Protein AF-A0A2J7V4R0-F1 (afdb_monomer_lite)

Foldseek 3Di:
DPPDFLVNVQVQQVPDPPHDVLLNQLSVVDDRVLRVVDPDLLSSLVVSQVSSVVSPHHSLSSSVSCCVRPPDPDDDDDDDDDDDDDPDQVVLVPDFPQPPPAAAPFWFQQDEQPDPDPPPLVVLVLVVCLLPPQADDPDDDPRCVPDDDLCNCVVVQLVPAQPDDVLSVLVVLVVVLSVVLNVLSLVLQCSNPVVSRVVSRVSVVVVSVVVCVVCVDDHQLNVLLCQLQVLLLVLLVLSQQCRASYNSSNVSSVSSNVSSVSSNVSSLVSNLVVCVVVVNPCVVVSLCCCQQPRVLQSLCSLPDQPDPSQSVCCNNRRGRDTSVVSLVSSQVVVQVSQVVSVHGHPDSVSSPVNNVVVVVVVVVVVVVVVVVD

Sequence (373 aa):
MFAIDKRVAQMVWYPAPDVIPQLCYALDDVPAPLWNEQADLFELADAIEPYLTKHGARKWDFIWSMERHFSEPYGPLPKARQSFMAGIPDMFLEAHVAANDVEVKAKPYQFEPGSKLPEGYQEWLEKLFFAHGECMLPIFGRDAIGQKSQYYTIDEFKLAVAPDAESRLRVNNFTSEEYKHQYQFFRVYNEFDPQIPLRIYKREQEVFRAYQDVQPREDWVDRALFHMLADRFGVYQGFEWVQSSYGPLARVSLQVVKDERGHSNYGYLHVRDALERSKGSIRAELQQRVDDFFYPMFMASFGGSKSRNNQMWRQWGLKLHSNDTLRAAYHAEMQLVLDSLGMKAPDMNVALDRGMAQSARKSVASTAEKVSN

Secondary structure (DSSP, 8-state):
-----HHHHHHHHTT-TT--HHHHHHHHHS-HHHHHS-SSHHHHHHHHHHHHHHTT--HHHHHHHHHHHHS-TT-PPPPS-----SS--GGGTS-----TTS---S-TT-B-TT--PPTTHHHHHHHHHHHS--------GGGGTT---TTHHHHHHHHHH--SHHHHHHHHHHHHHHHHHHHHHHHHHHHH-TTHHHHHHHHHHHHHHHHHTT-TT--HHHHHHHIIIIIHHHHHHHHHHTT-SBHHHHHHHHHHHHHHHHHHHHHHHHHHHHHHHTTTTTHHHHHHHIIIIIHHHHHHHT--TT-HHHHHHHHTTS--S-HHHHHHHHHHHHHHHHHHTT--PPPHHHHHHHHHHHHHHHHHHHHHHHH--

Radius of gyration: 22.35 Å; chains: 1; bounding box: 56×52×59 Å

pLDDT: mean 78.24, std 17.02, range [24.62, 97.56]

Structure (mmCIF, N/CA/C/O backbone):
data_AF-A0A2J7V4R0-F1
#
_entry.id   AF-A0A2J7V4R0-F1
#
loop_
_atom_site.group_PDB
_atom_site.id
_atom_site.type_symbol
_atom_site.label_atom_id
_atom_site.label_alt_id
_atom_site.label_comp_id
_atom_site.label_asym_id
_atom_site.label_entity_id
_atom_site.label_seq_id
_atom_site.pdbx_PDB_ins_code
_atom_site.Cartn_x
_atom_site.Cartn_y
_atom_site.Cartn_z
_atom_site.occupancy
_atom_site.B_iso_or_equiv
_atom_site.auth_seq_id
_atom_site.auth_comp_id
_atom_site.auth_asym_id
_atom_site.auth_atom_id
_atom_site.pdbx_PDB_model_num
ATOM 1 N N . MET A 1 1 ? -30.287 -7.648 -7.234 1.00 40.62 1 MET A N 1
ATOM 2 C CA . MET A 1 1 ? -31.036 -6.928 -8.282 1.00 40.62 1 MET A CA 1
ATOM 3 C C . MET A 1 1 ? -30.081 -5.930 -8.902 1.00 40.62 1 MET A C 1
ATOM 5 O O . MET A 1 1 ? -29.923 -4.822 -8.404 1.00 40.62 1 MET A O 1
ATOM 9 N N . PHE A 1 2 ? -29.347 -6.401 -9.901 1.00 43.03 2 PHE A N 1
ATOM 10 C CA . PHE A 1 2 ? -28.392 -5.624 -10.669 1.00 43.03 2 PHE A CA 1
ATOM 11 C C . PHE A 1 2 ? -29.164 -4.811 -11.716 1.00 43.03 2 PHE A C 1
ATOM 13 O O . PHE A 1 2 ? -29.706 -5.370 -12.659 1.00 43.03 2 PHE A O 1
ATOM 20 N N . ALA A 1 3 ? -29.309 -3.503 -11.499 1.00 53.28 3 ALA A N 1
ATOM 21 C CA . ALA A 1 3 ? -30.158 -2.635 -12.320 1.00 53.28 3 ALA A CA 1
ATOM 22 C C . ALA A 1 3 ? -29.351 -1.883 -13.392 1.00 53.28 3 ALA A C 1
ATOM 24 O O . ALA A 1 3 ? -29.504 -0.673 -13.543 1.00 53.28 3 ALA A O 1
ATOM 25 N N . ILE A 1 4 ? -28.453 -2.576 -14.097 1.00 59.38 4 ILE A N 1
ATOM 26 C CA . ILE A 1 4 ? -27.657 -1.970 -15.172 1.00 59.38 4 ILE A CA 1
ATOM 27 C C . ILE A 1 4 ? -28.085 -2.584 -16.490 1.00 59.38 4 ILE A C 1
ATOM 29 O O . ILE A 1 4 ? -27.827 -3.756 -16.745 1.00 59.38 4 ILE A O 1
ATOM 33 N N . ASP A 1 5 ? -28.740 -1.786 -17.326 1.00 70.81 5 ASP A N 1
ATOM 34 C CA . ASP A 1 5 ? -29.092 -2.209 -18.673 1.00 70.81 5 ASP A CA 1
ATOM 35 C C . ASP A 1 5 ? -27.891 -2.096 -19.627 1.00 70.81 5 ASP A C 1
ATOM 37 O O . ASP A 1 5 ? -26.953 -1.317 -19.420 1.00 70.81 5 ASP A O 1
ATOM 41 N N . LYS A 1 6 ? -27.941 -2.865 -20.721 1.00 75.44 6 LYS A N 1
ATOM 42 C CA . LYS A 1 6 ? -26.882 -2.932 -21.740 1.00 75.44 6 LYS A CA 1
ATOM 43 C C . LYS A 1 6 ? -26.436 -1.554 -22.244 1.00 75.44 6 LYS A C 1
ATOM 45 O O . LYS A 1 6 ? -25.255 -1.362 -22.519 1.00 75.44 6 LYS A O 1
ATOM 50 N N . ARG A 1 7 ? -27.354 -0.594 -22.402 1.00 70.19 7 ARG A N 1
ATOM 51 C CA . ARG A 1 7 ? -27.026 0.720 -22.978 1.00 70.19 7 ARG A CA 1
ATOM 52 C C . ARG A 1 7 ? -26.203 1.545 -22.002 1.00 70.19 7 ARG A C 1
ATOM 54 O O . ARG A 1 7 ? -25.241 2.175 -22.427 1.00 70.19 7 ARG A O 1
ATOM 61 N N . VAL A 1 8 ? -26.533 1.496 -20.712 1.00 67.44 8 VAL A N 1
ATOM 62 C CA . VAL A 1 8 ? -25.718 2.116 -19.655 1.00 67.44 8 VAL A CA 1
ATOM 63 C C . VAL A 1 8 ? -24.334 1.471 -19.611 1.00 67.44 8 VAL A C 1
ATOM 65 O O . VAL A 1 8 ? -23.333 2.188 -19.557 1.00 67.44 8 VAL A O 1
ATOM 68 N N . ALA A 1 9 ? -24.270 0.140 -19.744 1.00 68.06 9 ALA A N 1
ATOM 69 C CA . ALA A 1 9 ? -23.007 -0.588 -19.808 1.00 68.06 9 ALA A CA 1
ATOM 70 C C . ALA A 1 9 ? -22.101 -0.098 -20.955 1.00 68.06 9 ALA A C 1
ATOM 72 O O . ALA A 1 9 ? -20.952 0.289 -20.748 1.00 68.06 9 ALA A O 1
ATOM 73 N N . GLN A 1 10 ? -22.656 -0.030 -22.166 1.00 70.44 10 GLN A N 1
ATOM 74 C CA . GLN A 1 10 ? -21.949 0.445 -23.358 1.00 70.44 10 GLN A CA 1
ATOM 75 C C . GLN A 1 10 ? -21.530 1.918 -23.247 1.00 70.44 10 GLN A C 1
ATOM 77 O O . GLN A 1 10 ? -20.411 2.265 -23.618 1.00 70.44 10 GLN A O 1
ATOM 82 N N . MET A 1 11 ? -22.397 2.783 -22.708 1.00 66.31 11 MET A N 1
ATOM 83 C CA . MET A 1 11 ? -22.117 4.215 -22.561 1.00 66.31 11 MET A CA 1
ATOM 84 C C . MET A 1 11 ? -20.903 4.510 -21.682 1.00 66.31 11 MET A C 1
ATOM 86 O O . MET A 1 11 ? -20.186 5.466 -21.962 1.00 66.31 11 MET A O 1
ATOM 90 N N . VAL A 1 12 ? -20.681 3.730 -20.624 1.00 62.94 12 VAL A N 1
ATOM 91 C CA . VAL A 1 12 ? -19.558 3.957 -19.702 1.00 62.94 12 VAL A CA 1
ATOM 92 C C . VAL A 1 12 ? -18.302 3.222 -20.161 1.00 62.94 12 VAL A C 1
ATOM 94 O O . VAL A 1 12 ? -17.208 3.755 -20.016 1.00 62.94 12 VAL A O 1
ATOM 97 N N . TRP A 1 13 ? -18.434 2.035 -20.757 1.00 67.50 13 TRP A N 1
ATOM 98 C CA . TRP A 1 13 ? -17.282 1.248 -21.203 1.00 67.50 13 TRP A CA 1
ATOM 99 C C . TRP A 1 13 ? -16.647 1.736 -22.497 1.00 67.50 13 TRP A C 1
ATOM 101 O O . TRP A 1 13 ? -15.428 1.779 -22.579 1.00 67.50 13 TRP A O 1
ATOM 111 N N . TYR A 1 14 ? -17.425 2.129 -23.506 1.00 69.12 14 TYR A N 1
ATOM 112 C CA . TYR A 1 14 ? -16.861 2.530 -24.803 1.00 69.12 14 TYR A CA 1
ATOM 113 C C . TYR A 1 14 ? -15.908 3.735 -24.727 1.00 69.12 14 TYR A C 1
ATOM 115 O O . TYR A 1 14 ? -14.942 3.756 -25.489 1.00 69.12 14 TYR A O 1
ATOM 123 N N . PRO A 1 15 ? -16.126 4.723 -23.837 1.00 57.94 15 PRO A N 1
ATOM 124 C CA . PRO A 1 15 ? -15.175 5.811 -23.639 1.00 57.94 15 PRO A CA 1
ATOM 125 C C . PRO A 1 15 ? -14.134 5.555 -22.535 1.00 57.94 15 PRO A C 1
ATOM 127 O O . PRO A 1 15 ? -13.284 6.422 -22.328 1.00 57.94 15 PRO A O 1
ATOM 130 N N . ALA A 1 16 ? -14.188 4.436 -21.799 1.00 55.28 16 ALA A N 1
ATOM 131 C CA . ALA A 1 16 ? -13.264 4.193 -20.693 1.00 55.28 16 ALA A CA 1
ATOM 132 C C . ALA A 1 16 ? -11.846 3.867 -21.213 1.00 55.28 16 ALA A C 1
ATOM 134 O O . ALA A 1 16 ? -11.688 2.990 -22.064 1.00 55.28 16 ALA A O 1
ATOM 135 N N . PRO A 1 17 ? -10.796 4.555 -20.724 1.00 49.34 17 PRO A N 1
ATOM 136 C CA . PRO A 1 17 ? -9.434 4.424 -21.253 1.00 49.34 17 PRO A CA 1
ATOM 137 C C . PRO A 1 17 ? -8.779 3.067 -20.949 1.00 49.34 17 PRO A C 1
ATOM 139 O O . PRO A 1 17 ? -7.781 2.711 -21.568 1.00 49.34 17 PRO A O 1
ATOM 142 N N . ASP A 1 18 ? -9.327 2.326 -19.994 1.00 53.72 18 ASP A N 1
ATOM 143 C CA . ASP A 1 18 ? -8.857 1.040 -19.484 1.00 53.72 18 ASP A CA 1
ATOM 144 C C . ASP A 1 18 ? -9.828 -0.114 -19.780 1.00 53.72 18 ASP A C 1
ATOM 146 O O . ASP A 1 18 ? -9.672 -1.216 -19.248 1.00 53.72 18 ASP A O 1
ATOM 150 N N . VAL A 1 19 ? -10.823 0.112 -20.645 1.00 61.94 19 VAL A N 1
ATOM 151 C CA . VAL A 1 19 ? -11.729 -0.948 -21.086 1.00 61.94 19 VAL A CA 1
ATOM 152 C C . VAL A 1 19 ? -10.985 -1.983 -21.928 1.00 61.94 19 VAL A C 1
ATOM 154 O O . VAL A 1 19 ? -10.181 -1.655 -22.800 1.00 61.94 19 VAL A O 1
ATOM 157 N N . ILE A 1 20 ? -11.291 -3.258 -21.703 1.00 74.81 20 ILE A N 1
ATOM 158 C CA . ILE A 1 20 ? -10.787 -4.361 -22.523 1.00 74.81 20 ILE A CA 1
ATOM 159 C C . ILE A 1 20 ? -11.589 -4.374 -23.838 1.00 74.81 20 ILE A C 1
ATOM 161 O O . ILE A 1 20 ? -12.794 -4.635 -23.790 1.00 74.81 20 ILE A O 1
ATOM 165 N N . PRO A 1 21 ? -10.980 -4.138 -25.019 1.00 77.31 21 PRO A N 1
ATOM 166 C CA . PRO A 1 21 ? -11.723 -4.026 -26.283 1.00 77.31 21 PRO A CA 1
ATOM 167 C C . PRO A 1 21 ? -12.586 -5.252 -26.612 1.00 77.31 21 PRO A C 1
ATOM 169 O O . PRO A 1 21 ? -13.684 -5.128 -27.150 1.00 77.31 21 PRO A O 1
ATOM 172 N N . GLN A 1 22 ? -12.119 -6.441 -26.227 1.00 81.56 22 GLN A N 1
ATOM 173 C CA . GLN A 1 22 ? -12.817 -7.715 -26.390 1.00 81.56 22 GLN A CA 1
ATOM 174 C C . GLN A 1 22 ? -14.151 -7.754 -25.632 1.00 81.56 22 GLN A C 1
ATOM 176 O O . GLN A 1 22 ? -15.097 -8.388 -26.098 1.00 81.56 22 GLN A O 1
ATOM 181 N N . LEU A 1 23 ? -14.257 -7.047 -24.500 1.00 80.94 23 LEU A N 1
ATOM 182 C CA . LEU A 1 23 ? -15.520 -6.903 -23.779 1.00 80.94 23 LEU A CA 1
ATOM 183 C C . LEU A 1 23 ? -16.511 -6.062 -24.579 1.00 80.94 23 LEU A C 1
ATOM 185 O O . LEU A 1 23 ? -17.671 -6.445 -24.673 1.00 80.94 23 LEU A O 1
ATOM 189 N N . CYS A 1 24 ? -16.067 -4.971 -25.208 1.00 82.06 24 CYS A N 1
ATOM 190 C CA . CYS A 1 24 ? -16.929 -4.128 -26.039 1.00 82.06 24 CYS A CA 1
ATOM 191 C C . CYS A 1 24 ? -17.486 -4.896 -27.246 1.00 82.06 24 CYS A C 1
ATOM 193 O O . CYS A 1 24 ? -18.688 -4.848 -27.498 1.00 82.06 24 CYS A O 1
ATOM 195 N N . TYR A 1 25 ? -16.645 -5.675 -27.935 1.00 88.00 25 TYR A N 1
ATOM 196 C CA . TYR A 1 25 ? -17.101 -6.515 -29.049 1.00 88.00 25 TYR A CA 1
ATOM 197 C C . TYR A 1 25 ? -18.089 -7.596 -28.601 1.00 88.00 25 TYR A C 1
ATOM 199 O O . TYR A 1 25 ? -19.085 -7.853 -29.277 1.00 88.00 25 TYR A O 1
ATOM 207 N N . ALA A 1 26 ? -17.854 -8.198 -27.433 1.00 87.56 26 ALA A N 1
ATOM 208 C CA . ALA A 1 26 ? -18.796 -9.144 -26.857 1.00 87.56 26 ALA A CA 1
ATOM 209 C C . ALA A 1 26 ? -20.124 -8.478 -26.486 1.00 87.56 26 ALA A C 1
ATOM 211 O O . ALA A 1 26 ? -21.178 -9.038 -26.783 1.00 87.56 26 ALA A O 1
ATOM 212 N N . LEU A 1 27 ? -20.094 -7.274 -25.905 1.00 82.94 27 LEU A N 1
ATOM 213 C CA . LEU A 1 27 ? -21.301 -6.520 -25.575 1.00 82.94 27 LEU A CA 1
ATOM 214 C C . LEU A 1 27 ? -22.175 -6.274 -26.798 1.00 82.94 27 LEU A C 1
ATOM 216 O O . LEU A 1 27 ? -23.389 -6.439 -26.694 1.00 82.94 27 LEU A O 1
ATOM 220 N N . ASP A 1 28 ? -21.598 -5.899 -27.940 1.00 87.75 28 ASP A N 1
ATOM 221 C CA . ASP A 1 28 ? -22.364 -5.663 -29.167 1.00 87.75 28 ASP A CA 1
ATOM 222 C C . ASP A 1 28 ? -23.210 -6.884 -29.551 1.00 87.75 28 ASP A C 1
ATOM 224 O O . ASP A 1 28 ? -24.406 -6.735 -29.825 1.00 87.75 28 ASP A O 1
ATOM 228 N N . ASP A 1 29 ? -22.640 -8.084 -29.430 1.00 90.81 29 ASP A N 1
ATOM 229 C CA . ASP A 1 29 ? -23.292 -9.344 -29.791 1.00 90.81 29 ASP A CA 1
ATOM 230 C C . ASP A 1 29 ? -24.305 -9.857 -28.752 1.00 90.81 29 ASP A C 1
ATOM 232 O O . ASP A 1 29 ? -25.187 -10.645 -29.104 1.00 90.81 29 ASP A O 1
ATOM 236 N N . VAL A 1 30 ? -24.214 -9.437 -27.484 1.00 87.81 30 VAL A N 1
ATOM 237 C CA . VAL A 1 30 ? -25.128 -9.906 -26.429 1.00 87.81 30 VAL A CA 1
ATOM 238 C C . VAL A 1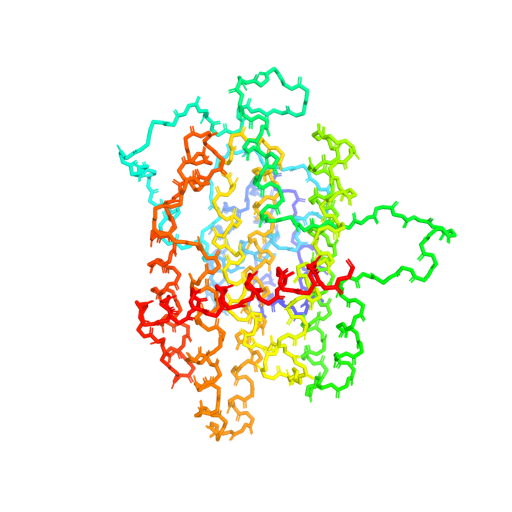 30 ? -26.540 -9.329 -26.627 1.00 87.81 30 VAL A C 1
ATOM 240 O O . VAL A 1 30 ? -26.710 -8.105 -26.630 1.00 87.81 30 VAL A O 1
ATOM 243 N N . PRO A 1 31 ? -27.598 -10.153 -26.718 1.00 88.12 31 PRO A N 1
ATOM 244 C CA . PRO A 1 31 ? -28.974 -9.667 -26.790 1.00 88.12 31 PRO A CA 1
ATOM 245 C C . PRO A 1 31 ? -29.379 -8.830 -25.566 1.00 88.12 31 PRO A C 1
ATOM 247 O O . PRO A 1 31 ? -29.170 -9.234 -24.426 1.00 88.12 31 PRO A O 1
ATOM 250 N N . ALA A 1 32 ? -30.035 -7.686 -25.790 1.00 79.12 32 ALA A N 1
ATOM 251 C CA . ALA A 1 32 ? -30.527 -6.823 -24.708 1.00 79.12 32 ALA A CA 1
ATOM 252 C C . ALA A 1 32 ? -31.483 -7.516 -23.704 1.00 79.12 32 ALA A C 1
ATOM 254 O O . ALA A 1 32 ? -31.411 -7.175 -22.526 1.00 79.12 32 ALA A O 1
ATOM 255 N N . PRO A 1 33 ? -32.341 -8.487 -24.091 1.00 81.31 33 PRO A N 1
ATOM 256 C CA . PRO A 1 33 ? -33.158 -9.228 -23.126 1.00 81.31 33 PRO A CA 1
ATOM 257 C C . PRO A 1 33 ? -32.340 -9.967 -22.061 1.00 81.31 33 PRO A C 1
ATOM 259 O O . PRO A 1 33 ? -32.715 -9.923 -20.895 1.00 81.31 33 PRO A O 1
ATOM 262 N N . LEU A 1 34 ? -31.167 -10.515 -22.412 1.00 79.62 34 LEU A N 1
ATOM 263 C CA . LEU A 1 34 ? -30.293 -11.192 -21.445 1.00 79.62 34 LEU A CA 1
ATOM 264 C C . LEU A 1 34 ? -29.778 -10.255 -20.350 1.00 79.62 34 LEU A C 1
ATOM 266 O O . LEU A 1 34 ? -29.436 -10.725 -19.279 1.00 79.62 34 LEU A O 1
ATOM 270 N N . TRP A 1 35 ? -29.745 -8.942 -20.582 1.00 74.88 35 TRP A N 1
ATOM 271 C CA . TRP A 1 35 ? -29.397 -7.961 -19.549 1.00 74.88 35 TRP A CA 1
ATOM 272 C C . TRP A 1 35 ? -30.551 -7.686 -18.585 1.00 74.88 35 TRP A C 1
ATOM 274 O O . TRP A 1 35 ? -30.324 -7.398 -17.418 1.00 74.88 35 TRP A O 1
ATOM 284 N N . ASN A 1 36 ? -31.787 -7.782 -19.075 1.00 64.06 36 ASN A N 1
ATOM 285 C CA . ASN A 1 36 ? -32.995 -7.435 -18.326 1.00 64.06 36 ASN A CA 1
ATOM 286 C C . ASN A 1 36 ? -33.617 -8.640 -17.600 1.00 64.06 36 ASN A C 1
ATOM 288 O O . ASN A 1 36 ? -34.460 -8.459 -16.725 1.00 64.06 36 ASN A O 1
ATOM 292 N N . GLU A 1 37 ? -33.239 -9.857 -17.991 1.00 66.31 37 GLU A N 1
ATOM 293 C CA . GLU A 1 37 ? -33.727 -11.116 -17.415 1.00 66.31 37 GLU A CA 1
ATOM 294 C C . GLU A 1 37 ? -32.960 -11.542 -16.156 1.00 66.31 37 GLU A C 1
ATOM 296 O O . GLU A 1 37 ? -33.465 -12.358 -15.387 1.00 66.31 37 GLU A O 1
ATOM 301 N N . GLN A 1 38 ? -31.761 -10.999 -15.931 1.00 64.19 38 GLN A N 1
ATOM 302 C CA . GLN A 1 38 ? -30.858 -11.452 -14.871 1.00 64.19 38 GLN A CA 1
ATOM 303 C C . GLN A 1 38 ? -30.971 -10.546 -13.649 1.00 64.19 38 GLN A C 1
ATOM 305 O O . GLN A 1 38 ? -30.969 -9.318 -13.752 1.00 64.19 38 GLN A O 1
ATOM 310 N N . ALA A 1 39 ? -31.081 -11.149 -12.466 1.00 58.16 39 ALA A N 1
ATOM 311 C CA . ALA A 1 39 ? -31.226 -10.401 -11.220 1.00 58.16 39 ALA A CA 1
ATOM 312 C C . ALA A 1 39 ? -29.866 -10.042 -10.597 1.00 58.16 39 ALA A C 1
ATOM 314 O O . ALA A 1 39 ? -29.816 -9.232 -9.655 1.00 58.16 39 ALA A O 1
ATOM 315 N N . ASP A 1 40 ? -28.788 -10.626 -11.117 1.00 70.75 40 ASP A N 1
ATOM 316 C CA . ASP A 1 40 ? -27.446 -10.596 -10.557 1.00 70.75 40 ASP A CA 1
ATOM 317 C C . ASP A 1 40 ? -26.351 -10.501 -11.640 1.00 70.75 40 ASP A C 1
ATOM 319 O O . ASP A 1 40 ? -26.506 -10.987 -12.761 1.00 70.75 40 ASP A O 1
ATOM 323 N N . LEU A 1 41 ? -25.232 -9.852 -11.301 1.00 75.75 41 LEU A N 1
ATOM 324 C CA . LEU A 1 41 ? -24.106 -9.651 -12.216 1.00 75.75 41 LEU A CA 1
ATOM 325 C C . LEU A 1 41 ? -23.424 -10.972 -12.597 1.00 75.75 41 LEU A C 1
ATOM 327 O O . LEU A 1 41 ? -22.986 -11.120 -13.736 1.00 75.75 41 LEU A O 1
ATOM 331 N N . PHE A 1 42 ? -23.325 -11.927 -11.674 1.00 78.62 42 PHE A N 1
ATOM 332 C CA . PHE A 1 42 ? -22.718 -13.227 -11.945 1.00 78.62 42 PHE A CA 1
ATOM 333 C C . PHE A 1 42 ? -23.625 -14.079 -12.827 1.00 78.62 42 PHE A C 1
ATOM 335 O O . PHE A 1 42 ? -23.126 -14.693 -13.764 1.00 78.62 42 PHE A O 1
ATOM 342 N N . GLU A 1 43 ? -24.941 -14.038 -12.595 1.00 81.69 43 GLU A N 1
ATOM 343 C CA . GLU A 1 43 ? -25.937 -14.675 -13.469 1.00 81.69 43 GLU A CA 1
ATOM 344 C C . GLU A 1 43 ? -25.880 -14.101 -14.890 1.00 81.69 43 GLU A C 1
ATOM 346 O O . GLU A 1 43 ? -25.864 -14.850 -15.868 1.00 81.69 43 GLU A O 1
ATOM 351 N N . LEU A 1 44 ? -25.758 -12.774 -15.017 1.00 82.75 44 LEU A N 1
ATOM 352 C CA . LEU A 1 44 ? -25.518 -12.125 -16.302 1.00 82.75 44 LEU A CA 1
ATOM 353 C C . LEU A 1 44 ? -24.207 -12.595 -16.930 1.00 82.75 44 LEU A C 1
ATOM 355 O O . LEU A 1 44 ? -24.198 -12.967 -18.099 1.00 82.75 44 LEU A O 1
ATOM 359 N N . ALA A 1 45 ? -23.118 -12.610 -16.164 1.00 84.44 45 ALA A N 1
ATOM 360 C CA . ALA A 1 45 ? -21.809 -13.033 -16.641 1.00 84.44 45 ALA A CA 1
ATOM 361 C C . ALA A 1 45 ? -21.810 -14.493 -17.130 1.00 84.44 45 ALA A C 1
ATOM 363 O O . ALA A 1 45 ? -21.193 -14.779 -18.153 1.00 84.44 45 ALA A O 1
ATOM 364 N N . ASP A 1 46 ? -22.525 -15.390 -16.443 1.00 89.62 46 ASP A N 1
ATOM 365 C CA . ASP A 1 46 ? -22.763 -16.776 -16.870 1.00 89.62 46 ASP A CA 1
ATOM 366 C C . ASP A 1 46 ? -23.585 -16.836 -18.162 1.00 89.62 46 ASP A C 1
ATOM 368 O O . ASP A 1 46 ? -23.201 -17.500 -19.126 1.00 89.62 46 ASP A O 1
ATOM 372 N N . ALA A 1 47 ? -24.694 -16.095 -18.221 1.00 88.12 47 ALA A N 1
ATOM 373 C CA . ALA A 1 47 ? -25.577 -16.077 -19.384 1.00 88.12 47 ALA A CA 1
ATOM 374 C C . ALA A 1 47 ? -24.875 -15.567 -20.655 1.00 88.12 47 ALA A C 1
ATOM 376 O O . ALA A 1 47 ? -25.211 -15.991 -21.764 1.00 88.12 47 ALA A O 1
ATOM 377 N N . ILE A 1 48 ? -23.897 -14.667 -20.507 1.00 91.44 48 ILE A N 1
ATOM 378 C CA . ILE A 1 48 ? -23.198 -14.047 -21.635 1.00 91.44 48 ILE A CA 1
ATOM 379 C C . ILE A 1 48 ? -21.806 -14.635 -21.902 1.00 91.44 48 ILE A C 1
ATOM 381 O O . ILE A 1 48 ? -21.159 -14.235 -22.871 1.00 91.44 48 ILE A O 1
ATOM 385 N N . GLU A 1 49 ? -21.337 -15.592 -21.099 1.00 92.56 49 GLU A N 1
ATOM 386 C CA . GLU A 1 49 ? -20.010 -16.208 -21.237 1.00 92.56 49 GLU A CA 1
ATOM 387 C C . GLU A 1 49 ? -19.701 -16.737 -22.654 1.00 92.56 49 GLU A C 1
ATOM 389 O O . GLU A 1 49 ? -18.580 -16.521 -23.134 1.00 92.56 49 GLU A O 1
ATOM 394 N N . PRO A 1 50 ? -20.658 -17.334 -23.397 1.00 95.81 50 PRO A N 1
ATOM 395 C CA . PRO A 1 50 ? -20.419 -17.730 -24.786 1.00 95.81 50 PRO A CA 1
ATOM 396 C C . PRO A 1 50 ? -20.067 -16.549 -25.705 1.00 95.81 50 PRO A C 1
ATOM 398 O O . PRO A 1 50 ? -19.242 -16.688 -26.609 1.00 95.81 50 PRO A O 1
ATOM 401 N N . TYR A 1 51 ? -20.656 -15.374 -25.463 1.00 95.06 51 TYR A N 1
ATOM 402 C CA . TYR A 1 51 ? -20.393 -14.152 -26.227 1.00 95.06 51 TYR A CA 1
ATOM 403 C C . TYR A 1 51 ? -19.047 -13.538 -25.850 1.00 95.06 51 TYR A C 1
ATOM 405 O O . TYR A 1 51 ? -18.311 -13.099 -26.729 1.00 95.06 51 TYR A O 1
ATOM 413 N N . LEU A 1 52 ? -18.693 -13.560 -24.562 1.00 88.44 52 LEU A N 1
ATOM 414 C CA . LEU A 1 52 ? -17.377 -13.124 -24.086 1.00 88.44 52 LEU A CA 1
ATOM 415 C C . LEU A 1 52 ? -16.268 -13.976 -24.718 1.00 88.44 52 LEU A C 1
ATOM 417 O O . LEU A 1 52 ? -15.342 -13.448 -25.337 1.00 88.44 52 LEU A O 1
ATOM 421 N N . THR A 1 53 ? -16.426 -15.300 -24.658 1.00 90.88 53 THR A N 1
ATOM 422 C CA . THR A 1 53 ? -15.441 -16.264 -25.165 1.00 90.88 53 THR A CA 1
ATOM 423 C C . THR A 1 53 ? -15.249 -16.139 -26.677 1.00 90.88 53 THR A C 1
ATOM 425 O O . THR A 1 53 ? -14.119 -16.211 -27.159 1.00 90.88 53 THR A O 1
ATOM 428 N N . LYS A 1 54 ? -16.328 -15.879 -27.432 1.00 93.94 54 LYS A N 1
ATOM 429 C CA . LYS A 1 54 ? -16.282 -15.645 -28.887 1.00 93.94 54 LYS A CA 1
ATOM 430 C C . LYS A 1 54 ? -15.306 -14.528 -29.281 1.00 93.94 54 LYS A C 1
ATOM 432 O O . LYS A 1 54 ? -14.681 -14.622 -30.334 1.00 93.94 54 LYS A O 1
ATOM 437 N N . HIS A 1 55 ? -15.162 -13.501 -28.445 1.00 88.31 55 HIS A N 1
ATOM 438 C CA . HIS A 1 55 ? -14.282 -12.353 -28.693 1.00 88.31 55 HIS A CA 1
ATOM 439 C C . HIS A 1 55 ? -12.965 -12.410 -27.913 1.00 88.31 55 HIS A C 1
ATOM 441 O O . HIS A 1 55 ? -12.196 -11.453 -27.933 1.00 88.31 55 HIS A O 1
ATOM 447 N N . GLY A 1 56 ? -12.673 -13.531 -27.247 1.00 81.38 56 GLY A N 1
ATOM 448 C CA . GLY A 1 56 ? -11.449 -13.712 -26.465 1.00 81.38 56 GLY A CA 1
ATOM 449 C C . GLY A 1 56 ? -11.455 -13.001 -25.108 1.00 81.38 56 GLY A C 1
ATOM 450 O O . GLY A 1 56 ? -10.389 -12.818 -24.524 1.00 81.38 56 GLY A O 1
ATOM 451 N N . ALA A 1 57 ? -12.625 -12.601 -24.603 1.00 79.38 57 ALA A N 1
ATOM 452 C CA . ALA A 1 57 ? -12.788 -12.085 -23.249 1.00 79.38 57 ALA A CA 1
ATOM 453 C C . ALA A 1 57 ? -13.189 -13.202 -22.279 1.00 79.38 57 ALA A C 1
ATOM 455 O O . ALA A 1 57 ? -13.898 -14.140 -22.649 1.00 79.38 57 ALA A O 1
ATOM 456 N N . ARG A 1 58 ? -12.774 -13.093 -21.014 1.00 82.75 58 ARG A N 1
ATOM 457 C CA . ARG A 1 58 ? -13.171 -14.045 -19.968 1.00 82.75 58 ARG A CA 1
ATOM 458 C C . ARG A 1 58 ? -14.336 -13.484 -19.162 1.00 82.75 58 ARG A C 1
ATOM 460 O O . ARG A 1 58 ? -14.420 -12.278 -18.934 1.00 82.75 58 ARG A O 1
ATOM 467 N N . LYS A 1 59 ? -15.179 -14.375 -18.634 1.00 82.00 59 LYS A N 1
ATOM 468 C CA . LYS A 1 59 ? -16.259 -14.047 -17.687 1.00 82.00 59 LYS A CA 1
ATOM 469 C C . LYS A 1 59 ? -15.800 -13.112 -16.559 1.00 82.00 59 LYS A C 1
ATOM 471 O O . LYS A 1 59 ? -16.473 -12.144 -16.222 1.00 82.00 59 LYS A O 1
ATOM 476 N N . TRP A 1 60 ? -14.619 -13.373 -16.008 1.00 76.69 60 TRP A N 1
ATOM 477 C CA . TRP A 1 60 ? -14.062 -12.583 -14.911 1.00 76.69 60 TRP A CA 1
ATOM 478 C C . TRP A 1 60 ? -13.588 -11.189 -15.324 1.00 76.69 60 TRP A C 1
ATOM 480 O O . TRP A 1 60 ? -13.704 -10.264 -14.527 1.00 76.69 60 TRP A O 1
ATOM 490 N N . ASP A 1 61 ? -13.131 -11.015 -16.567 1.00 71.38 61 ASP A N 1
ATOM 491 C CA . ASP A 1 61 ? -12.782 -9.695 -17.104 1.00 71.38 61 ASP A CA 1
ATOM 492 C C . ASP A 1 61 ? -14.042 -8.818 -17.214 1.00 71.38 61 ASP A C 1
ATOM 494 O O . ASP A 1 61 ? -14.017 -7.633 -16.881 1.00 71.38 61 ASP A O 1
ATOM 498 N N . PHE A 1 62 ? -15.167 -9.424 -17.615 1.00 81.25 62 PHE A N 1
ATOM 499 C CA . PHE A 1 62 ? -16.476 -8.771 -17.662 1.00 81.25 62 PHE A CA 1
ATOM 500 C C . PHE A 1 62 ? -16.947 -8.341 -16.269 1.00 81.25 62 PHE A C 1
ATOM 502 O O . PHE A 1 62 ? -17.247 -7.166 -16.071 1.00 81.25 62 PHE A O 1
ATOM 509 N N . ILE A 1 63 ? -16.961 -9.260 -15.296 1.00 74.38 63 ILE A N 1
ATOM 510 C CA . ILE A 1 63 ? -17.380 -8.966 -13.914 1.00 74.38 63 ILE A CA 1
ATOM 511 C C . ILE A 1 63 ? -16.520 -7.848 -13.323 1.00 74.38 63 ILE A C 1
ATOM 513 O O . ILE A 1 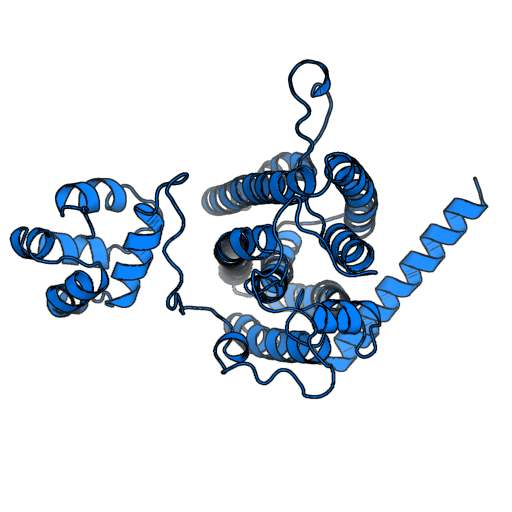63 ? -17.054 -6.854 -12.837 1.00 74.38 63 ILE A O 1
ATOM 517 N N . TRP A 1 64 ? -15.197 -7.959 -13.447 1.00 67.19 64 TRP A N 1
ATOM 518 C CA . TRP A 1 64 ? -14.269 -6.955 -12.934 1.00 67.19 64 TRP A CA 1
ATOM 519 C C . TRP A 1 64 ? -14.504 -5.577 -13.557 1.00 67.19 64 TRP A C 1
ATOM 521 O O . TRP A 1 64 ? -14.563 -4.570 -12.852 1.00 67.19 64 TRP A O 1
ATOM 531 N N . SER A 1 65 ? -14.686 -5.523 -14.878 1.00 70.44 65 SER A N 1
ATOM 532 C CA . SER A 1 65 ? -14.962 -4.269 -15.576 1.00 70.44 65 SER A CA 1
ATOM 533 C C . SER A 1 65 ? -16.307 -3.673 -15.144 1.00 70.44 65 SER A C 1
ATOM 535 O O . SER A 1 65 ? -16.441 -2.450 -15.053 1.00 70.44 65 SER A O 1
ATOM 537 N N . MET A 1 66 ? -17.300 -4.511 -14.824 1.00 75.12 66 MET A N 1
ATOM 538 C CA . MET A 1 66 ? -18.630 -4.054 -14.403 1.00 75.12 66 MET A CA 1
ATOM 539 C C . MET A 1 66 ? -18.556 -3.461 -12.999 1.00 75.12 66 MET A C 1
ATOM 541 O O . MET A 1 66 ? -19.050 -2.365 -12.740 1.00 75.12 66 MET A O 1
ATOM 545 N N . GLU A 1 67 ? -17.849 -4.141 -12.106 1.00 67.69 67 GLU A N 1
ATOM 546 C CA . GLU A 1 67 ? -17.610 -3.674 -10.747 1.00 67.69 67 GLU A CA 1
ATOM 547 C C . GLU A 1 67 ? -16.715 -2.441 -10.703 1.00 67.69 67 GLU A C 1
ATOM 549 O O . GLU A 1 67 ? -16.874 -1.611 -9.822 1.00 67.69 67 GLU A O 1
ATOM 554 N N . ARG A 1 68 ? -15.774 -2.282 -11.635 1.00 64.19 68 ARG A N 1
ATOM 555 C CA . ARG A 1 68 ? -14.893 -1.111 -11.683 1.00 64.19 68 ARG A CA 1
ATOM 556 C C . ARG A 1 68 ? -15.603 0.154 -12.153 1.00 64.19 68 ARG A C 1
ATOM 558 O O . ARG A 1 68 ? -15.343 1.221 -11.607 1.00 64.19 68 ARG A O 1
ATOM 565 N N . HIS A 1 69 ? -16.455 0.032 -13.165 1.00 61.94 69 HIS A N 1
ATOM 566 C CA . HIS A 1 69 ? -17.028 1.183 -13.863 1.00 61.94 69 HIS A CA 1
ATOM 567 C C . HIS A 1 69 ? -18.421 1.577 -13.367 1.00 61.94 69 HIS A C 1
ATOM 569 O O . HIS A 1 69 ? -18.830 2.718 -13.569 1.00 61.94 69 HIS A O 1
ATOM 575 N N . PHE A 1 70 ? -19.142 0.659 -12.716 1.00 58.09 70 PHE A N 1
ATOM 576 C CA . PHE A 1 70 ? -20.511 0.904 -12.256 1.00 58.09 70 PHE A CA 1
ATOM 577 C C . PHE A 1 70 ? -20.722 0.743 -10.753 1.00 58.09 70 PHE A C 1
ATOM 579 O O . PHE A 1 70 ? -21.834 0.962 -10.269 1.00 58.09 70 PHE A O 1
ATOM 586 N N . SER A 1 71 ? -19.679 0.424 -9.984 1.00 51.34 71 SER A N 1
ATOM 587 C CA . SER A 1 71 ? -19.690 0.805 -8.575 1.00 51.34 71 SER A CA 1
ATOM 588 C C . SER A 1 71 ? -19.632 2.333 -8.523 1.00 51.34 71 SER A C 1
ATOM 590 O O . SER A 1 71 ? -18.612 2.913 -8.899 1.00 51.34 71 SER A O 1
ATOM 592 N N . GLU A 1 72 ? -20.717 3.004 -8.124 1.00 38.00 72 GLU A N 1
ATOM 593 C CA . GLU A 1 72 ? -20.688 4.458 -7.924 1.00 38.00 72 GLU A CA 1
ATOM 594 C C . GLU A 1 72 ? -19.491 4.871 -7.046 1.00 38.00 72 GLU A C 1
ATOM 596 O O . GLU A 1 72 ? -19.133 4.140 -6.120 1.00 38.00 72 GLU A O 1
ATOM 601 N N . PRO A 1 73 ? -18.940 6.088 -7.217 1.00 41.16 73 PRO A N 1
ATOM 602 C CA . PRO A 1 73 ? -17.986 6.647 -6.261 1.00 41.16 73 PRO A CA 1
ATOM 603 C C . PRO A 1 73 ? -18.584 6.903 -4.853 1.00 41.16 73 PRO A C 1
ATOM 605 O O . PRO A 1 73 ? -17.827 7.277 -3.960 1.00 41.16 73 PRO A O 1
ATOM 608 N N . TYR A 1 74 ? -19.903 6.710 -4.631 1.00 34.72 74 TYR A N 1
ATOM 609 C CA . TYR A 1 74 ? -20.629 7.047 -3.386 1.00 34.72 74 TYR A CA 1
ATOM 610 C C . TYR A 1 74 ? -21.892 6.180 -3.049 1.00 34.72 74 TYR A C 1
ATOM 612 O O . TYR A 1 74 ? -22.821 6.693 -2.425 1.00 34.72 74 TYR A O 1
ATOM 620 N N . GLY A 1 75 ? -21.959 4.877 -3.377 1.00 32.44 75 GLY A N 1
ATOM 621 C CA . GLY A 1 75 ? -23.115 3.986 -3.063 1.00 32.44 75 GLY A CA 1
ATOM 622 C C . GLY A 1 75 ? -22.878 2.971 -1.916 1.00 32.44 75 GLY A C 1
ATOM 623 O O . GLY A 1 75 ? -21.720 2.698 -1.597 1.00 32.44 75 GLY A O 1
ATOM 624 N N . PRO A 1 76 ? -23.919 2.403 -1.250 1.00 29.70 76 PRO A N 1
ATOM 625 C CA . PRO A 1 76 ? -23.753 1.664 0.006 1.00 29.70 76 PRO A CA 1
ATOM 626 C C . PRO A 1 76 ? -22.986 0.355 -0.196 1.00 29.70 76 PRO A C 1
ATOM 628 O O . PRO A 1 76 ? -23.278 -0.416 -1.110 1.00 29.70 76 PRO A O 1
ATOM 631 N N . LEU A 1 77 ? -22.031 0.107 0.708 1.00 33.38 77 LEU A N 1
ATOM 632 C CA . LEU A 1 77 ? -21.206 -1.099 0.739 1.00 33.38 77 LEU A CA 1
ATOM 633 C C . LEU A 1 77 ? -22.067 -2.365 0.573 1.00 33.38 77 LEU A C 1
ATOM 635 O O . LEU A 1 77 ? -23.115 -2.479 1.227 1.00 33.38 77 LEU A O 1
ATOM 639 N N . PRO A 1 78 ? -21.631 -3.334 -0.253 1.00 33.28 78 PRO A N 1
ATOM 640 C CA . PRO A 1 78 ? -22.352 -4.585 -0.421 1.00 33.28 78 PRO A CA 1
ATOM 641 C C . PRO A 1 78 ? -22.499 -5.292 0.931 1.00 33.28 78 PRO A C 1
ATOM 643 O O . PRO A 1 78 ? -21.603 -5.259 1.780 1.00 33.28 78 PRO A O 1
ATOM 646 N N . LYS A 1 79 ? -23.640 -5.959 1.148 1.00 24.62 79 LYS A N 1
ATOM 647 C CA . LYS A 1 79 ? -23.794 -6.826 2.320 1.00 24.62 79 LYS A CA 1
ATOM 648 C C . LYS A 1 79 ? -22.758 -7.945 2.236 1.00 24.62 79 LYS A C 1
ATOM 650 O O . LYS A 1 79 ? -22.717 -8.683 1.259 1.00 24.62 79 LYS A O 1
ATOM 655 N N . ALA A 1 80 ? -21.952 -8.057 3.289 1.00 30.81 80 ALA A N 1
ATOM 656 C CA . ALA A 1 80 ? -20.896 -9.044 3.432 1.00 30.81 80 ALA A CA 1
ATOM 657 C C . ALA A 1 80 ? -21.428 -10.474 3.235 1.00 30.81 80 ALA A C 1
ATOM 659 O O . ALA A 1 80 ? -22.099 -11.008 4.118 1.00 30.81 80 ALA A O 1
ATOM 660 N N . ARG A 1 81 ? -21.111 -11.075 2.082 1.00 25.38 81 ARG A N 1
ATOM 661 C CA . ARG A 1 81 ? -20.926 -12.518 1.853 1.00 25.38 81 ARG A CA 1
ATOM 662 C C . ARG A 1 81 ? -20.235 -12.723 0.489 1.00 25.38 81 ARG A C 1
ATOM 664 O O . ARG A 1 81 ? -20.922 -12.788 -0.513 1.00 25.38 81 ARG A O 1
ATOM 6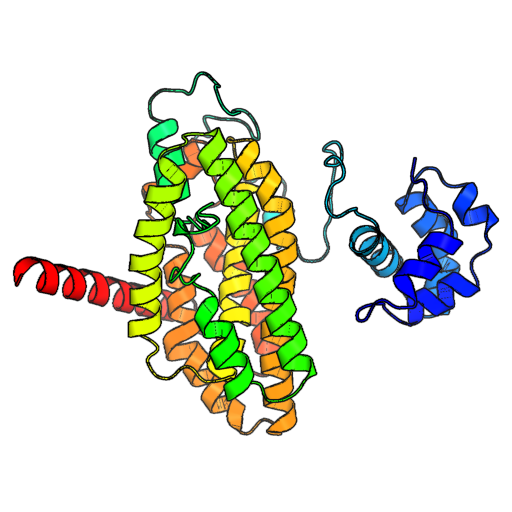71 N N . GLN A 1 82 ? -18.892 -12.784 0.548 1.00 29.72 82 GLN A N 1
ATOM 672 C CA . GLN A 1 82 ? -17.902 -13.434 -0.353 1.00 29.72 82 GLN A CA 1
ATOM 673 C C . GLN A 1 82 ? -17.986 -13.184 -1.877 1.00 29.72 82 GLN A C 1
ATOM 675 O O . GLN A 1 82 ? -19.030 -13.374 -2.473 1.00 29.72 82 GLN A O 1
ATOM 680 N N . SER A 1 83 ? -16.918 -12.890 -2.627 1.00 28.05 83 SER A N 1
ATOM 681 C CA . SER A 1 83 ? -15.503 -12.585 -2.351 1.00 28.05 83 SER A CA 1
ATOM 682 C C . SER A 1 83 ? -14.850 -12.191 -3.691 1.00 28.05 83 SER A C 1
ATOM 684 O O . SER A 1 83 ? -14.856 -12.985 -4.627 1.00 28.05 83 SER A O 1
ATOM 686 N N . PHE A 1 84 ? -14.290 -10.984 -3.791 1.00 27.19 84 PHE A N 1
ATOM 687 C CA . PHE A 1 84 ? -13.527 -10.502 -4.952 1.00 27.19 84 PHE A CA 1
ATOM 688 C C . PHE A 1 84 ? -12.141 -11.155 -4.958 1.00 27.19 84 PHE A C 1
ATOM 690 O O . PHE A 1 84 ? -11.357 -10.838 -4.071 1.00 27.19 84 PHE A O 1
ATOM 697 N N . MET A 1 85 ? -11.802 -12.071 -5.874 1.00 37.41 85 MET A N 1
ATOM 698 C CA . MET A 1 85 ? -10.510 -12.786 -5.791 1.00 37.41 85 MET A CA 1
ATOM 699 C C . MET A 1 85 ? -9.805 -12.944 -7.142 1.00 37.41 85 MET A C 1
ATOM 701 O O . MET A 1 85 ? -9.556 -14.047 -7.613 1.00 37.41 85 MET A O 1
ATOM 705 N N . ALA A 1 86 ? -9.421 -11.814 -7.740 1.00 30.27 86 ALA A N 1
ATOM 706 C CA . ALA A 1 86 ? -8.290 -11.744 -8.664 1.00 30.27 86 ALA A CA 1
ATOM 707 C C . ALA A 1 86 ? -7.217 -10.854 -8.017 1.00 30.27 86 ALA A C 1
ATOM 709 O O . ALA A 1 86 ? -7.413 -9.649 -7.881 1.00 30.27 86 ALA A O 1
ATOM 710 N N . GLY A 1 87 ? -6.105 -11.445 -7.571 1.00 44.31 87 GLY A N 1
ATOM 711 C CA . GLY A 1 87 ? -4.981 -10.699 -6.985 1.00 44.31 87 GLY A CA 1
ATOM 712 C C . GLY A 1 87 ? -4.992 -10.540 -5.461 1.00 44.31 87 GLY A C 1
ATOM 713 O O . GLY A 1 87 ? -4.188 -9.765 -4.948 1.00 44.31 87 GLY A O 1
ATOM 714 N N . ILE A 1 88 ? -5.849 -11.270 -4.740 1.00 49.97 88 ILE A N 1
ATOM 715 C CA . ILE A 1 88 ? -5.636 -11.498 -3.307 1.00 49.97 88 ILE A CA 1
ATOM 716 C C . ILE A 1 88 ? -4.491 -12.514 -3.174 1.00 49.97 88 ILE A C 1
ATOM 718 O O . ILE A 1 88 ? -4.615 -13.593 -3.755 1.00 49.97 88 ILE A O 1
ATOM 722 N N . PRO A 1 89 ? -3.396 -12.214 -2.449 1.00 53.38 89 PRO A N 1
ATOM 723 C CA . PRO A 1 89 ? -2.381 -13.220 -2.155 1.00 53.38 89 PRO A CA 1
ATOM 724 C C . PRO A 1 89 ? -3.025 -14.440 -1.488 1.00 53.38 89 PRO A C 1
ATOM 726 O O . PRO A 1 89 ? -3.803 -14.265 -0.550 1.00 53.38 89 PRO A O 1
ATOM 729 N N . ASP A 1 90 ? -2.686 -15.653 -1.934 1.00 57.06 90 ASP A N 1
ATOM 730 C CA . ASP A 1 90 ? -3.338 -16.904 -1.501 1.00 57.06 90 ASP A CA 1
ATOM 731 C C . ASP A 1 90 ? -3.447 -17.040 0.028 1.00 57.06 90 ASP A C 1
ATOM 733 O O . ASP A 1 90 ? -4.443 -17.543 0.543 1.00 57.06 90 ASP A O 1
ATOM 737 N N . MET A 1 91 ? -2.491 -16.478 0.775 1.00 68.62 91 MET A N 1
ATOM 738 C CA . MET A 1 91 ? -2.515 -16.446 2.242 1.00 68.62 91 MET A CA 1
ATOM 739 C C . MET A 1 91 ? -3.775 -15.805 2.855 1.00 68.62 91 MET A C 1
ATOM 741 O O . MET A 1 91 ? -4.140 -16.133 3.977 1.00 68.62 91 MET A O 1
ATOM 745 N N . PHE A 1 92 ? -4.439 -14.884 2.152 1.00 62.22 92 PHE A N 1
ATOM 746 C CA . PHE A 1 92 ? -5.676 -14.239 2.609 1.00 62.22 92 PHE A CA 1
ATOM 747 C C . PHE A 1 92 ? -6.937 -14.969 2.114 1.00 62.22 92 PHE A C 1
ATOM 749 O O . PHE A 1 92 ? -8.053 -14.583 2.470 1.00 62.22 92 PHE A O 1
ATOM 756 N N . LEU A 1 93 ? -6.762 -16.003 1.283 1.00 55.31 93 LEU A N 1
ATOM 757 C CA . LEU A 1 93 ? -7.812 -16.892 0.776 1.00 55.31 93 LEU A CA 1
ATOM 758 C C . LEU A 1 93 ? -7.978 -18.136 1.644 1.00 55.31 93 LEU A C 1
ATOM 760 O O . LEU A 1 93 ? -9.073 -18.695 1.735 1.00 55.31 93 LEU A O 1
ATOM 764 N N . GLU A 1 94 ? -6.890 -18.571 2.273 1.00 56.06 94 GLU A N 1
ATOM 765 C CA . GLU A 1 94 ? -6.892 -19.701 3.187 1.00 56.06 94 GLU A CA 1
ATOM 766 C C . GLU A 1 94 ? -7.787 -19.409 4.402 1.00 56.06 94 GLU A C 1
ATOM 768 O O . GLU A 1 94 ? -7.782 -18.318 4.976 1.00 56.06 94 GLU A O 1
ATOM 773 N N . ALA A 1 95 ? -8.606 -20.391 4.794 1.00 47.66 95 ALA A N 1
ATOM 774 C CA . ALA A 1 95 ? -9.459 -20.271 5.970 1.00 47.66 95 ALA A CA 1
ATOM 775 C C . ALA A 1 95 ? -8.575 -20.027 7.195 1.00 47.66 95 ALA A C 1
ATOM 777 O O . ALA A 1 95 ? -7.845 -20.938 7.572 1.00 47.66 95 ALA A O 1
ATOM 778 N N . HIS A 1 96 ? -8.655 -18.817 7.772 1.00 52.03 96 HIS A N 1
ATOM 779 C CA . HIS A 1 96 ? -7.894 -18.326 8.931 1.00 52.03 96 HIS A CA 1
ATOM 780 C C . HIS A 1 96 ? -7.239 -19.427 9.751 1.00 52.03 96 HIS A C 1
ATOM 782 O O . HIS A 1 96 ? -7.778 -19.875 10.766 1.00 52.03 96 HIS A O 1
ATOM 788 N N . VAL A 1 97 ? -6.029 -19.812 9.364 1.00 47.78 97 VAL A N 1
ATOM 789 C CA . VAL A 1 97 ? -5.134 -20.475 10.296 1.00 47.78 97 VAL A CA 1
ATOM 790 C C . VAL A 1 97 ? -4.476 -19.331 11.042 1.00 47.78 97 VAL A C 1
ATOM 792 O O . VAL A 1 97 ? -3.324 -18.985 10.791 1.00 47.78 97 VAL A O 1
ATOM 795 N N . ALA A 1 98 ? -5.249 -18.672 11.918 1.00 52.12 98 ALA A N 1
ATOM 796 C CA . ALA A 1 98 ? -4.657 -17.816 12.929 1.00 52.12 98 ALA A CA 1
ATOM 797 C C . ALA A 1 98 ? -3.545 -18.660 13.540 1.00 52.12 98 ALA A C 1
ATOM 799 O O . ALA A 1 98 ? -3.814 -19.752 14.048 1.00 52.12 98 ALA A O 1
ATOM 800 N N . ALA A 1 99 ? -2.292 -18.228 13.383 1.00 53.53 99 ALA A N 1
ATOM 801 C CA . ALA A 1 99 ? -1.210 -18.947 14.020 1.00 53.53 99 ALA A CA 1
ATOM 802 C C . ALA A 1 99 ? -1.615 -19.080 15.496 1.00 53.53 99 ALA A C 1
ATOM 804 O O . ALA A 1 99 ? -2.027 -18.104 16.127 1.00 53.53 99 ALA A O 1
ATOM 805 N N . ASN A 1 100 ? -1.607 -20.313 16.010 1.00 60.28 100 ASN A N 1
ATOM 806 C CA . ASN A 1 100 ? -2.076 -20.645 17.361 1.00 60.28 100 ASN A CA 1
ATOM 807 C C . ASN A 1 100 ? -1.200 -19.997 18.464 1.00 60.28 100 ASN A C 1
ATOM 809 O O . ASN A 1 100 ? -1.247 -20.406 19.620 1.00 60.28 100 ASN A O 1
ATOM 813 N N . ASP A 1 101 ? -0.353 -19.024 18.113 1.00 81.31 101 ASP A N 1
ATOM 814 C CA . ASP A 1 101 ? 0.591 -18.324 18.975 1.00 81.31 101 ASP A CA 1
ATOM 815 C C . ASP A 1 101 ? -0.038 -17.142 19.731 1.00 81.31 101 ASP A C 1
ATOM 817 O O . ASP A 1 101 ? 0.559 -16.655 20.694 1.00 81.31 101 ASP A O 1
ATOM 821 N N . VAL A 1 102 ? -1.232 -16.679 19.338 1.00 86.94 102 VAL A N 1
ATOM 822 C CA . VAL A 1 102 ? -1.964 -15.616 20.044 1.00 86.94 102 VAL A CA 1
ATOM 823 C C . VAL A 1 102 ? -3.441 -15.947 20.235 1.00 86.94 102 VAL A C 1
ATOM 825 O O . VAL A 1 102 ? -4.133 -16.383 19.320 1.00 86.94 102 VAL A O 1
ATOM 828 N N . GLU A 1 103 ? -3.947 -15.669 21.436 1.00 90.38 103 GLU A N 1
ATOM 829 C CA . GLU A 1 103 ? -5.381 -15.693 21.720 1.00 90.38 103 GLU A CA 1
ATOM 830 C C . GLU A 1 103 ? -6.025 -14.391 21.223 1.00 90.38 103 GLU A C 1
ATOM 832 O O . GLU A 1 103 ? -5.714 -13.299 21.713 1.00 90.38 103 GLU A O 1
ATOM 837 N N . VAL A 1 104 ? -6.911 -14.506 20.231 1.00 91.31 104 VAL A N 1
ATOM 838 C CA . VAL A 1 104 ? -7.642 -13.370 19.658 1.00 91.31 104 VAL A CA 1
ATOM 839 C C . VAL A 1 104 ? -8.829 -13.014 20.557 1.00 91.31 104 VAL A C 1
ATOM 841 O O . VAL A 1 104 ? -9.741 -13.811 20.763 1.00 91.31 104 VAL A O 1
ATOM 844 N N . LYS A 1 105 ? -8.825 -11.787 21.080 1.00 93.44 105 LYS A N 1
ATOM 845 C CA . LYS A 1 105 ? -9.775 -11.275 22.080 1.00 93.44 105 LYS A CA 1
ATOM 846 C C . LYS A 1 105 ? -10.994 -10.584 21.482 1.00 93.44 105 LYS A C 1
ATOM 848 O O . LYS A 1 105 ? -11.973 -10.362 22.193 1.00 93.44 105 LYS A O 1
ATOM 853 N N . ALA A 1 106 ? -10.925 -10.194 20.212 1.00 92.62 106 ALA A N 1
ATOM 854 C CA . ALA A 1 106 ? -11.994 -9.467 19.544 1.00 92.62 106 ALA A CA 1
ATOM 855 C C . ALA A 1 106 ? -12.288 -10.043 18.161 1.00 92.62 106 ALA A C 1
ATOM 857 O O . ALA A 1 106 ? -11.388 -10.438 17.425 1.00 92.62 106 ALA A O 1
ATOM 858 N N . LYS A 1 107 ? -13.573 -10.087 17.823 1.00 88.75 107 LYS A N 1
ATOM 859 C CA . LYS A 1 107 ? -14.073 -10.573 16.540 1.00 88.75 107 LYS A CA 1
ATOM 860 C C . LYS A 1 107 ? -13.931 -9.483 15.470 1.00 88.75 107 LYS A C 1
ATOM 862 O O . LYS A 1 107 ? -13.949 -8.298 15.816 1.00 88.75 107 LYS A O 1
ATOM 867 N N . PRO A 1 108 ? -13.864 -9.858 14.182 1.00 86.50 108 PRO A N 1
ATOM 868 C CA . PRO A 1 108 ? -13.955 -8.900 13.085 1.00 86.50 108 PRO A CA 1
ATOM 869 C C . PRO A 1 108 ? -15.181 -7.989 13.226 1.00 86.50 108 PRO A C 1
ATOM 871 O O . PRO A 1 108 ? -16.259 -8.463 13.596 1.00 86.50 108 PRO A O 1
ATOM 874 N N . TYR A 1 109 ? -15.015 -6.698 12.923 1.00 87.94 109 TYR A N 1
ATOM 875 C CA . TYR A 1 109 ? -16.072 -5.675 12.968 1.00 87.94 109 TYR A CA 1
ATOM 876 C C . TYR A 1 109 ? -16.778 -5.517 14.328 1.00 87.94 109 TYR A C 1
ATOM 878 O O . TYR A 1 109 ? -17.915 -5.054 14.389 1.00 87.94 109 TYR A O 1
ATOM 886 N N . GLN A 1 110 ? -16.143 -5.918 15.430 1.00 90.62 110 GLN A N 1
ATOM 887 C CA . GLN A 1 110 ? -16.770 -5.882 16.752 1.00 90.62 110 GLN A CA 1
ATOM 888 C C . GLN A 1 110 ? -16.998 -4.460 17.289 1.00 90.62 110 GLN A C 1
ATOM 890 O O . GLN A 1 110 ? -17.952 -4.248 18.039 1.00 90.62 110 GLN A O 1
ATOM 895 N N . PHE A 1 111 ? -16.128 -3.506 16.956 1.00 94.31 111 PHE A N 1
ATOM 896 C CA . PHE A 1 111 ? -16.135 -2.165 17.534 1.00 94.31 111 PHE A CA 1
ATOM 897 C C . PHE A 1 111 ? -16.386 -1.079 16.487 1.00 94.31 111 PHE A C 1
ATOM 899 O O . PHE A 1 111 ? -15.755 -1.046 15.434 1.00 94.31 111 PHE A O 1
ATOM 906 N N . GLU A 1 112 ? -17.261 -0.146 16.843 1.00 93.75 112 GLU A N 1
ATOM 907 C CA . GLU A 1 112 ? -17.626 1.058 16.089 1.00 93.75 112 GLU A CA 1
ATOM 908 C C . GLU A 1 112 ? -17.294 2.334 16.887 1.00 93.75 112 GLU A C 1
ATOM 910 O O . GLU A 1 112 ? -17.080 2.251 18.106 1.00 93.75 112 GLU A O 1
ATOM 915 N N . PRO A 1 113 ? -17.275 3.524 16.257 1.00 90.75 113 PRO A N 1
ATOM 916 C CA . PRO A 1 113 ? -17.187 4.798 16.965 1.00 90.75 113 PRO A CA 1
ATOM 917 C C . PRO A 1 113 ? -18.192 4.879 18.125 1.00 90.75 113 PRO A C 1
ATOM 919 O O . PRO A 1 113 ? -19.367 4.551 17.970 1.00 90.75 113 PRO A O 1
ATOM 922 N N . GLY A 1 114 ? -17.721 5.267 19.313 1.00 91.38 114 GLY A N 1
ATOM 923 C CA . GLY A 1 114 ? -18.542 5.335 20.531 1.00 91.38 114 GLY A CA 1
ATOM 924 C C . GLY A 1 114 ? -18.792 3.998 21.248 1.00 91.38 114 GLY A C 1
ATOM 925 O O . GLY A 1 114 ? -19.463 3.982 22.281 1.00 91.38 114 GLY A O 1
ATOM 926 N N . SER A 1 115 ? -18.252 2.878 20.757 1.00 92.81 115 SER A N 1
ATOM 927 C CA . SER A 1 115 ? -18.340 1.588 21.458 1.00 92.81 115 SER A CA 1
ATOM 928 C C . SER A 1 115 ? -17.647 1.626 22.822 1.00 92.81 115 SER A C 1
ATOM 930 O O . SER A 1 115 ? -16.621 2.279 22.997 1.00 92.81 115 SER A O 1
ATOM 932 N N . LYS A 1 116 ? -18.147 0.840 23.785 1.00 95.38 116 LYS A N 1
ATOM 933 C CA . LYS A 1 116 ? -17.427 0.589 25.042 1.00 95.38 116 LYS A CA 1
ATOM 934 C C . LYS A 1 116 ? -16.252 -0.357 24.774 1.00 95.38 116 LYS A C 1
ATOM 936 O O . LYS A 1 116 ? -16.445 -1.566 24.647 1.00 95.38 116 LYS A O 1
ATOM 941 N N . LEU A 1 117 ? -15.050 0.201 24.676 1.00 95.75 117 LEU A N 1
ATOM 942 C CA . LEU A 1 117 ? -13.831 -0.545 24.362 1.00 95.75 117 LEU A CA 1
ATOM 943 C C . LEU A 1 117 ? -13.283 -1.277 25.605 1.00 95.75 117 LEU A C 1
ATOM 945 O O . LEU A 1 117 ? -13.352 -0.730 26.710 1.00 95.75 117 LEU A O 1
ATOM 949 N N . PRO A 1 118 ? -12.728 -2.496 25.459 1.00 96.31 118 PRO A N 1
ATOM 950 C CA . PRO A 1 118 ? -11.986 -3.161 26.527 1.00 96.31 118 PRO A CA 1
ATOM 951 C C . PRO A 1 118 ? -10.771 -2.344 26.979 1.00 96.31 118 PRO A C 1
ATOM 953 O O . PRO A 1 118 ? -10.180 -1.599 26.193 1.00 96.31 118 PRO A O 1
ATOM 956 N N . GLU A 1 119 ? -10.356 -2.532 28.233 1.00 95.69 119 GLU A N 1
ATOM 957 C CA . GLU A 1 119 ? -9.154 -1.888 28.767 1.00 95.69 119 GLU A CA 1
ATOM 958 C C . GLU A 1 119 ? -7.923 -2.218 27.903 1.00 95.69 119 GLU A C 1
ATOM 960 O O . GLU A 1 119 ? -7.674 -3.371 27.543 1.00 95.69 119 GLU A O 1
ATOM 965 N N . GLY A 1 120 ? -7.173 -1.180 27.527 1.00 93.75 120 GLY A N 1
ATOM 966 C CA . GLY A 1 120 ? -5.992 -1.284 26.669 1.00 93.75 120 GLY A CA 1
ATOM 967 C C . GLY A 1 120 ? -6.271 -1.356 25.163 1.00 93.75 120 GLY A C 1
ATOM 968 O O . GLY A 1 120 ? -5.351 -1.106 24.390 1.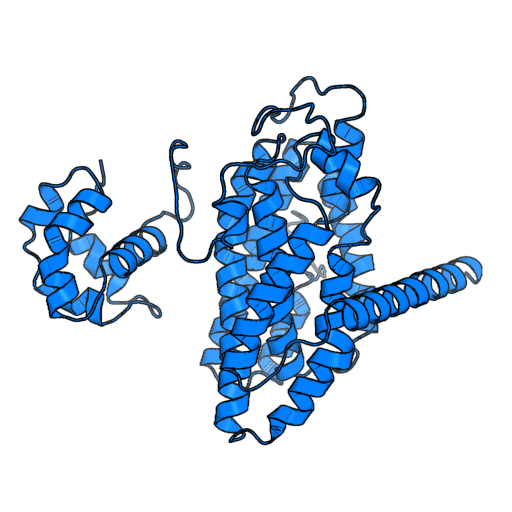00 93.75 120 GLY A O 1
ATOM 969 N N . TYR A 1 121 ? -7.498 -1.629 24.703 1.00 97.06 121 TYR A N 1
ATOM 970 C CA . TYR A 1 121 ? -7.790 -1.708 23.262 1.00 97.06 121 TYR A CA 1
ATOM 971 C C . TYR A 1 121 ? -7.535 -0.372 22.546 1.00 97.06 121 TYR A C 1
ATOM 973 O O . TYR A 1 121 ? -6.866 -0.341 21.514 1.00 97.06 121 TYR A O 1
ATOM 981 N N . GLN A 1 122 ? -8.011 0.735 23.129 1.00 95.75 122 GLN A N 1
ATOM 982 C CA . GLN A 1 122 ? -7.826 2.084 22.583 1.00 95.75 122 GLN A CA 1
ATOM 983 C C . GLN A 1 122 ? -6.346 2.419 22.362 1.00 95.75 122 GLN A C 1
ATOM 985 O O . GLN A 1 122 ? -5.983 2.880 21.286 1.00 95.75 122 GLN A O 1
ATOM 990 N N . GLU A 1 123 ? -5.481 2.122 23.334 1.00 95.62 123 GLU A N 1
ATOM 991 C CA . GLU A 1 123 ? -4.041 2.380 23.223 1.00 95.62 123 GLU A CA 1
ATOM 992 C C . GLU A 1 123 ? -3.432 1.665 22.006 1.00 95.62 123 GLU A C 1
ATOM 994 O O . GLU A 1 123 ? -2.629 2.240 21.268 1.00 95.62 123 GLU A O 1
ATOM 999 N N . TRP A 1 124 ? -3.814 0.406 21.777 1.00 96.94 124 TRP A N 1
ATOM 1000 C CA . TRP A 1 124 ? -3.282 -0.387 20.670 1.00 96.94 124 TRP A CA 1
ATOM 1001 C C . TRP A 1 124 ? -3.873 -0.003 19.316 1.00 96.94 124 TRP A C 1
ATOM 1003 O O . TRP A 1 124 ? -3.141 -0.043 18.323 1.00 96.94 124 TRP A O 1
ATOM 1013 N N . LEU A 1 125 ? -5.139 0.418 19.277 1.00 96.75 125 LEU A N 1
ATOM 1014 C CA . LEU A 1 125 ? -5.762 0.976 18.080 1.00 96.75 125 LEU A CA 1
ATOM 1015 C C . LEU A 1 125 ? -5.124 2.318 17.695 1.00 96.75 125 LEU A C 1
ATOM 1017 O O . LEU A 1 125 ? -4.716 2.486 16.550 1.00 96.75 125 LEU A O 1
ATOM 1021 N N . GLU A 1 126 ? -4.923 3.228 18.651 1.00 95.12 126 GLU A N 1
ATOM 1022 C CA . GLU A 1 126 ? -4.199 4.480 18.403 1.00 95.12 126 GLU A CA 1
ATOM 1023 C C . GLU A 1 126 ? -2.780 4.197 17.902 1.00 95.12 126 GLU A C 1
ATOM 1025 O O . GLU A 1 126 ? -2.356 4.739 16.883 1.00 95.12 126 GLU A O 1
ATOM 1030 N N . LYS A 1 127 ? -2.046 3.287 18.556 1.00 94.56 127 LYS A N 1
ATOM 1031 C CA . LYS A 1 127 ? -0.714 2.870 18.089 1.00 94.56 127 LYS A CA 1
ATOM 1032 C C . LYS A 1 127 ? -0.735 2.325 16.662 1.00 94.56 127 LYS A C 1
ATOM 1034 O O . LYS A 1 127 ? 0.227 2.565 15.936 1.00 94.56 127 LYS A O 1
ATOM 1039 N N . LEU A 1 128 ? -1.784 1.600 16.266 1.00 94.50 128 LEU A N 1
ATOM 1040 C CA . LEU A 1 128 ? -1.944 1.120 14.894 1.00 94.50 128 LEU A CA 1
ATOM 1041 C C . LEU A 1 128 ? -2.123 2.289 13.925 1.00 94.50 128 LEU A C 1
ATOM 1043 O O . LEU A 1 128 ? -1.400 2.341 12.930 1.00 94.50 128 LEU A O 1
ATOM 1047 N N . PHE A 1 129 ? -3.024 3.225 14.247 1.00 93.69 129 PHE A N 1
ATOM 1048 C CA . PHE A 1 129 ? -3.266 4.422 13.442 1.00 93.69 129 PHE A CA 1
ATOM 1049 C C . PHE A 1 129 ? -1.995 5.245 13.265 1.00 93.69 129 PHE A C 1
ATOM 1051 O O . PHE A 1 129 ? -1.691 5.668 12.167 1.00 93.69 129 PHE A O 1
ATOM 1058 N N . PHE A 1 130 ? -1.190 5.418 14.310 1.00 89.56 130 PHE A N 1
ATOM 1059 C CA . PHE A 1 130 ? 0.073 6.145 14.197 1.00 89.56 130 PHE A CA 1
ATOM 1060 C C . PHE A 1 130 ? 1.181 5.384 13.454 1.00 89.56 130 PHE A C 1
ATOM 1062 O O . PHE A 1 130 ? 2.139 6.007 12.996 1.00 89.56 130 PHE A O 1
ATOM 1069 N N . ALA A 1 131 ? 1.115 4.053 13.402 1.00 86.38 131 ALA A N 1
ATOM 1070 C CA . ALA A 1 131 ? 2.113 3.233 12.721 1.00 86.38 131 ALA A CA 1
ATOM 1071 C C . ALA A 1 131 ? 1.887 3.156 11.205 1.00 86.38 131 ALA A C 1
ATOM 1073 O O . ALA A 1 131 ? 2.853 2.965 10.475 1.00 86.38 131 ALA A O 1
ATOM 1074 N N . HIS A 1 132 ? 0.641 3.311 10.756 1.00 82.94 132 HIS A N 1
ATOM 1075 C CA . HIS A 1 132 ? 0.239 3.227 9.346 1.00 82.94 132 HIS A CA 1
ATOM 1076 C C . HIS A 1 132 ? -0.536 4.475 8.915 1.00 82.94 132 HIS A C 1
ATOM 1078 O O . HIS A 1 132 ? -1.391 4.411 8.045 1.00 82.94 132 HIS A O 1
ATOM 1084 N N . GLY A 1 133 ? -0.319 5.576 9.631 1.00 76.19 133 GLY A N 1
ATOM 1085 C CA . GLY A 1 133 ? -1.152 6.758 9.535 1.00 76.19 133 GLY A CA 1
ATOM 1086 C C . GLY A 1 133 ? -0.870 7.529 8.267 1.00 76.19 133 GLY A C 1
ATOM 1087 O O . GLY A 1 133 ? 0.222 8.070 8.123 1.00 76.19 133 GLY A O 1
ATOM 1088 N N . GLU A 1 134 ? -1.886 7.612 7.427 1.00 76.94 134 GLU A N 1
ATOM 1089 C CA . GLU A 1 134 ? -1.961 8.448 6.238 1.00 76.94 134 GLU A CA 1
ATOM 1090 C C . GLU A 1 134 ? -3.154 9.385 6.423 1.00 76.94 134 GLU A C 1
ATOM 1092 O O . GLU A 1 134 ? -4.274 8.951 6.708 1.00 76.94 134 GLU A O 1
ATOM 1097 N N . CYS A 1 135 ? -2.927 10.697 6.408 1.00 71.12 135 CYS A N 1
ATOM 1098 C CA . CYS A 1 135 ? -3.989 11.624 6.784 1.00 71.12 135 CYS A CA 1
ATOM 1099 C C . CYS A 1 135 ? -3.887 12.944 6.036 1.00 71.12 135 CYS A C 1
ATOM 1101 O O . CYS A 1 135 ? -2.883 13.647 6.090 1.00 71.12 135 CYS A O 1
ATOM 1103 N N . MET A 1 136 ? -4.994 13.353 5.422 1.00 70.38 136 MET A N 1
ATOM 1104 C CA . MET A 1 136 ? -5.159 14.729 4.971 1.00 70.38 136 MET A CA 1
ATOM 1105 C C . MET A 1 136 ? -5.718 15.555 6.124 1.00 70.38 136 MET A C 1
ATOM 1107 O O . MET A 1 136 ? -6.704 15.179 6.759 1.00 70.38 136 MET A O 1
ATOM 1111 N N . LEU A 1 137 ? -5.146 16.738 6.349 1.00 68.81 137 LEU A N 1
ATOM 1112 C CA . LEU A 1 137 ? -5.814 17.729 7.179 1.00 68.81 137 LEU A CA 1
ATOM 1113 C C . LEU A 1 137 ? -6.980 18.374 6.420 1.00 68.81 137 LEU A C 1
ATOM 1115 O O . LEU A 1 137 ? -6.763 18.902 5.330 1.00 68.81 137 LEU A O 1
ATOM 1119 N N . PRO A 1 138 ? -8.184 18.447 7.012 1.00 63.62 138 PRO A N 1
ATOM 1120 C CA . PRO A 1 138 ? -9.333 19.139 6.435 1.00 63.62 138 PRO A CA 1
ATOM 1121 C C . PRO A 1 138 ? -9.202 20.657 6.657 1.00 63.62 138 PRO A C 1
ATOM 1123 O O . PRO A 1 138 ? -10.127 21.310 7.139 1.00 63.62 138 PRO A O 1
ATOM 1126 N N . ILE A 1 139 ? -8.020 21.227 6.412 1.00 66.88 139 ILE A N 1
ATOM 1127 C CA . ILE A 1 139 ? -7.829 22.673 6.477 1.00 66.88 139 ILE A CA 1
ATOM 1128 C C . ILE A 1 139 ? -8.336 23.247 5.154 1.00 66.88 139 ILE A C 1
ATOM 1130 O O . ILE A 1 139 ? -7.868 22.867 4.083 1.00 66.88 139 ILE A O 1
ATOM 1134 N N . PHE A 1 140 ? -9.286 24.177 5.231 1.00 67.56 140 PHE A N 1
ATOM 1135 C CA . PHE A 1 140 ? -9.920 24.795 4.069 1.00 67.56 140 PHE A CA 1
ATOM 1136 C C . PHE A 1 140 ? -9.806 26.319 4.108 1.00 67.56 140 PHE A C 1
ATOM 1138 O O . PHE A 1 140 ? -9.539 26.932 5.141 1.00 67.56 140 PHE A O 1
ATOM 1145 N N . GLY A 1 141 ? -10.057 26.953 2.962 1.00 71.50 141 GLY A N 1
ATOM 1146 C CA . GLY A 1 141 ? -10.125 28.407 2.868 1.00 71.50 141 GLY A CA 1
ATOM 1147 C C . GLY A 1 141 ? -8.777 29.075 3.134 1.00 71.50 141 GLY A C 1
ATOM 1148 O O . GLY A 1 141 ? -7.750 28.648 2.612 1.00 71.50 141 GLY A O 1
ATOM 1149 N N . ARG A 1 142 ? -8.777 30.158 3.920 1.00 77.38 142 ARG A N 1
ATOM 1150 C CA . ARG A 1 142 ? -7.565 30.962 4.160 1.00 77.38 142 ARG A CA 1
ATOM 1151 C C . ARG A 1 142 ? -6.480 30.197 4.911 1.00 77.38 142 ARG A C 1
ATOM 1153 O O . ARG A 1 142 ? -5.307 30.426 4.643 1.00 77.38 142 ARG A O 1
ATOM 1160 N N . ASP A 1 143 ? -6.867 29.266 5.773 1.00 75.50 143 ASP A N 1
ATOM 1161 C CA . ASP A 1 143 ? -5.927 28.480 6.574 1.00 75.50 143 ASP A CA 1
ATOM 1162 C C . ASP A 1 143 ? -5.176 27.440 5.724 1.00 75.50 143 ASP A C 1
ATOM 1164 O O . ASP A 1 143 ? -4.091 26.992 6.094 1.00 75.50 143 ASP A O 1
ATOM 1168 N N . ALA A 1 144 ? -5.725 27.084 4.555 1.00 73.50 144 ALA A N 1
ATOM 1169 C CA . ALA A 1 144 ? -5.090 26.174 3.604 1.00 73.50 144 ALA A CA 1
ATOM 1170 C C . ALA A 1 144 ? -4.021 26.871 2.746 1.00 73.50 144 ALA A C 1
ATOM 1172 O O . ALA A 1 144 ? -3.220 26.206 2.088 1.00 73.50 144 ALA A O 1
ATOM 1173 N N . ILE A 1 145 ? -3.993 28.209 2.728 1.00 73.62 145 ILE A N 1
ATOM 1174 C CA . ILE A 1 145 ? -3.058 28.970 1.897 1.00 73.62 145 ILE A CA 1
ATOM 1175 C C . ILE A 1 145 ? -1.626 28.694 2.366 1.00 73.62 145 ILE A C 1
ATOM 1177 O O . ILE A 1 145 ? -1.273 28.922 3.520 1.00 73.62 145 ILE A O 1
ATOM 1181 N N . GLY A 1 146 ? -0.790 28.213 1.444 1.00 71.88 146 GLY A N 1
ATOM 1182 C CA . GLY A 1 146 ? 0.609 27.877 1.715 1.00 71.88 146 GLY A CA 1
ATOM 1183 C C . GLY A 1 146 ? 0.825 26.491 2.328 1.00 71.88 146 GLY A C 1
ATOM 1184 O O . GLY A 1 146 ? 1.977 26.085 2.479 1.00 71.88 146 GLY A O 1
ATOM 1185 N N . GLN A 1 147 ? -0.241 25.742 2.631 1.00 69.25 147 GLN A N 1
ATOM 1186 C CA . GLN A 1 147 ? -0.121 24.337 3.013 1.00 69.25 147 GLN A CA 1
ATOM 1187 C C . GLN A 1 147 ? 0.160 23.491 1.769 1.00 69.25 147 GLN A C 1
ATOM 1189 O O . GLN A 1 147 ? -0.536 23.594 0.759 1.00 69.25 147 GLN A O 1
ATOM 1194 N N . LYS A 1 148 ? 1.189 22.648 1.842 1.00 67.12 148 LYS A N 1
ATOM 1195 C CA . LYS A 1 148 ? 1.525 21.673 0.801 1.00 67.12 148 LYS A CA 1
ATOM 1196 C C . LYS A 1 148 ? 1.136 20.285 1.294 1.00 67.12 148 LYS A C 1
ATOM 1198 O O . LYS A 1 148 ? 1.511 19.907 2.403 1.00 67.12 148 LYS A O 1
ATOM 1203 N N . SER A 1 149 ? 0.394 19.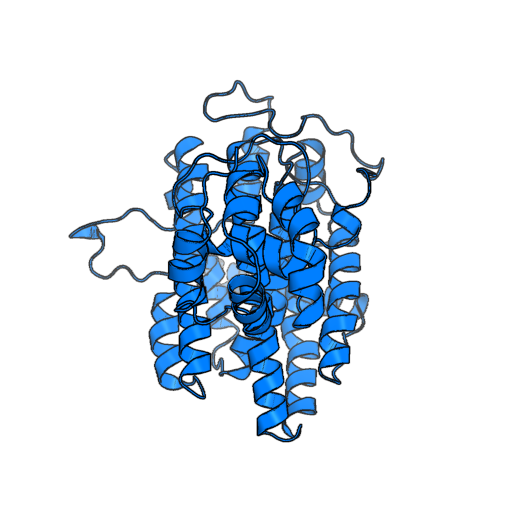536 0.480 1.00 65.88 149 SER A N 1
ATOM 1204 C CA . SER A 1 149 ? 0.205 18.104 0.724 1.00 65.88 149 SER A CA 1
ATOM 1205 C C . SER A 1 149 ? 1.540 17.374 0.557 1.00 65.88 149 SER A C 1
ATOM 1207 O O . SER A 1 149 ? 2.461 17.885 -0.086 1.00 65.88 149 SER A O 1
ATOM 1209 N N . GLN A 1 150 ? 1.634 16.149 1.071 1.00 66.12 150 GLN A N 1
ATOM 1210 C CA . GLN A 1 150 ? 2.806 15.302 0.828 1.00 66.12 150 GLN A CA 1
ATOM 1211 C C . GLN A 1 150 ? 3.031 14.988 -0.657 1.00 66.12 150 GLN A C 1
ATOM 1213 O O . GLN A 1 150 ? 4.159 14.756 -1.083 1.00 66.12 150 GLN A O 1
ATOM 1218 N N . TYR A 1 151 ? 1.967 15.062 -1.458 1.00 70.38 151 TYR A N 1
ATOM 1219 C CA . TYR A 1 151 ? 2.001 14.816 -2.894 1.00 70.38 151 TYR A CA 1
ATOM 1220 C C . TYR A 1 151 ? 2.216 16.079 -3.731 1.00 70.38 151 TYR A C 1
ATOM 1222 O O . TYR A 1 151 ? 2.317 15.983 -4.950 1.00 70.38 151 TYR A O 1
ATOM 1230 N N . TYR A 1 152 ? 2.349 17.258 -3.111 1.00 68.81 152 TYR A N 1
ATOM 1231 C CA . TYR A 1 152 ? 2.586 18.515 -3.828 1.00 68.81 152 TYR A CA 1
ATOM 1232 C C . TYR A 1 152 ? 3.823 18.430 -4.740 1.00 68.81 152 TYR A C 1
ATOM 1234 O O . TYR A 1 152 ? 3.804 18.910 -5.871 1.00 68.81 152 TYR A O 1
ATOM 1242 N N . THR A 1 153 ? 4.899 17.785 -4.278 1.00 69.88 153 THR A N 1
ATOM 1243 C CA . THR A 1 153 ? 6.133 17.635 -5.066 1.00 69.88 153 THR A CA 1
ATOM 1244 C C . THR A 1 153 ? 6.006 16.606 -6.189 1.00 69.88 153 THR A C 1
ATOM 1246 O O . THR A 1 153 ? 6.824 16.617 -7.107 1.00 69.88 153 THR A O 1
ATOM 1249 N N . ILE A 1 154 ? 4.982 15.742 -6.167 1.00 72.12 154 ILE A N 1
ATOM 1250 C CA . ILE A 1 154 ? 4.752 14.767 -7.240 1.00 72.12 154 ILE A CA 1
ATOM 1251 C C . ILE A 1 154 ? 4.364 15.481 -8.533 1.00 72.12 154 ILE A C 1
ATOM 1253 O O . ILE A 1 154 ? 4.776 15.038 -9.599 1.00 72.12 154 ILE A O 1
ATOM 1257 N N . ASP A 1 155 ? 3.630 16.593 -8.483 1.00 68.75 155 ASP A N 1
ATOM 1258 C CA . ASP A 1 155 ? 3.311 17.370 -9.689 1.00 68.75 155 ASP A CA 1
ATOM 1259 C C . ASP A 1 155 ? 4.570 17.946 -10.345 1.00 68.75 155 ASP A C 1
ATOM 1261 O O . ASP A 1 155 ? 4.772 17.784 -11.551 1.00 68.75 155 ASP A O 1
ATOM 1265 N N . GLU A 1 156 ? 5.457 18.543 -9.546 1.00 72.31 156 GLU A N 1
ATOM 1266 C CA . GLU A 1 156 ? 6.745 19.067 -10.013 1.00 72.31 156 GLU A CA 1
ATOM 1267 C C . GLU A 1 156 ? 7.625 17.938 -10.584 1.00 72.31 156 GLU A C 1
ATOM 1269 O O . GLU A 1 156 ? 8.161 18.065 -11.688 1.00 72.31 156 GLU A O 1
ATOM 1274 N N . PHE A 1 157 ? 7.693 16.794 -9.895 1.00 73.00 157 PHE A N 1
ATOM 1275 C CA . PHE A 1 157 ? 8.401 15.596 -10.352 1.00 73.00 157 PHE A CA 1
ATOM 1276 C C . PHE A 1 157 ? 7.838 15.050 -11.675 1.00 73.00 157 PHE A C 1
ATOM 1278 O O . PHE A 1 157 ? 8.582 14.877 -12.641 1.00 73.00 157 PHE A O 1
ATOM 1285 N N . LYS A 1 158 ? 6.517 14.827 -11.765 1.00 72.75 158 LYS A N 1
ATOM 1286 C CA . LYS A 1 158 ? 5.827 14.323 -12.970 1.00 72.75 158 LYS A CA 1
ATOM 1287 C C . LYS A 1 158 ? 6.134 15.186 -14.190 1.00 72.75 158 LYS A C 1
ATOM 1289 O O . LYS A 1 158 ? 6.365 14.663 -15.282 1.00 72.75 158 LYS A O 1
ATOM 1294 N N . LEU A 1 159 ? 6.111 16.508 -14.024 1.00 70.44 159 LEU A N 1
ATOM 1295 C CA . LEU A 1 159 ? 6.397 17.441 -15.111 1.00 70.44 159 LEU A CA 1
ATOM 1296 C C . LEU A 1 159 ? 7.867 17.391 -15.536 1.00 70.44 159 LEU A C 1
ATOM 1298 O O . LEU A 1 159 ? 8.142 17.485 -16.733 1.00 70.44 159 LEU A O 1
ATOM 1302 N N . ALA A 1 160 ? 8.779 17.209 -14.581 1.00 79.25 160 ALA A N 1
ATOM 1303 C CA . ALA A 1 160 ? 10.214 17.218 -14.821 1.00 79.25 160 ALA A CA 1
ATOM 1304 C C . ALA A 1 160 ? 10.750 15.918 -15.442 1.00 79.25 160 ALA A C 1
ATOM 1306 O O . ALA A 1 160 ? 11.590 15.993 -16.337 1.00 79.25 160 ALA A O 1
ATOM 1307 N N . VAL A 1 161 ? 10.296 14.745 -14.981 1.00 83.94 161 VAL A N 1
ATOM 1308 C CA . VAL A 1 161 ? 10.986 13.472 -15.279 1.00 83.94 161 VAL A CA 1
ATOM 1309 C C . VAL A 1 161 ? 10.126 12.374 -15.909 1.00 83.94 161 VAL A C 1
ATOM 1311 O O . VAL A 1 161 ? 10.677 11.359 -16.331 1.00 83.94 161 VAL A O 1
ATOM 1314 N N . ALA A 1 162 ? 8.801 12.539 -16.014 1.00 87.69 162 ALA A N 1
ATOM 1315 C CA . ALA A 1 162 ? 7.974 11.519 -16.663 1.00 87.69 162 ALA A CA 1
ATOM 1316 C C . ALA A 1 162 ? 8.327 11.389 -18.159 1.00 87.69 162 ALA A C 1
ATOM 1318 O O . ALA A 1 162 ? 8.376 12.406 -18.858 1.00 87.69 162 ALA A O 1
ATOM 1319 N N . PRO A 1 163 ? 8.530 10.164 -18.677 1.00 88.81 163 PRO A N 1
ATOM 1320 C CA . PRO A 1 163 ? 9.101 9.959 -20.004 1.00 88.81 163 PRO A CA 1
ATOM 1321 C C . PRO A 1 163 ? 8.102 10.181 -21.148 1.00 88.81 163 PRO A C 1
ATOM 1323 O O . PRO A 1 163 ? 8.517 10.361 -22.290 1.00 88.81 163 PRO A O 1
ATOM 1326 N N . ASP A 1 164 ? 6.797 10.158 -20.867 1.00 85.81 164 ASP A N 1
ATOM 1327 C CA . ASP A 1 164 ? 5.724 10.345 -21.849 1.00 85.81 164 ASP A CA 1
ATOM 1328 C C . ASP A 1 164 ? 4.383 10.723 -21.179 1.00 85.81 164 ASP A C 1
ATOM 1330 O O . ASP A 1 164 ? 4.270 10.813 -19.953 1.00 85.81 164 ASP A O 1
ATOM 1334 N N . ALA A 1 165 ? 3.353 10.959 -21.997 1.00 84.81 165 ALA A N 1
ATOM 1335 C CA . ALA A 1 165 ? 2.020 11.346 -21.541 1.00 84.81 165 ALA A CA 1
ATOM 1336 C C . ALA A 1 165 ? 1.251 10.222 -20.819 1.00 84.81 165 ALA A C 1
ATOM 1338 O O . ALA A 1 165 ? 0.491 10.513 -19.897 1.00 84.81 165 ALA A O 1
ATOM 1339 N N . GLU A 1 166 ? 1.449 8.958 -21.197 1.00 79.81 166 GLU A N 1
ATOM 1340 C CA . GLU A 1 166 ? 0.779 7.812 -20.570 1.00 79.81 166 GLU A CA 1
ATOM 1341 C C . GLU A 1 166 ? 1.280 7.612 -19.133 1.00 79.81 166 GLU A C 1
ATOM 1343 O O . GLU A 1 166 ? 0.499 7.475 -18.193 1.00 79.81 166 GLU A O 1
ATOM 1348 N N . SER A 1 167 ? 2.591 7.717 -18.948 1.00 83.19 167 SER A N 1
ATOM 1349 C CA . SER A 1 167 ? 3.273 7.724 -17.661 1.00 83.19 167 SER A CA 1
ATOM 1350 C C . SER A 1 167 ? 2.759 8.846 -16.753 1.00 83.19 167 SER A C 1
ATOM 1352 O O . SER A 1 167 ? 2.476 8.628 -15.575 1.00 83.19 167 SER A O 1
ATOM 1354 N N . ARG A 1 168 ? 2.563 10.055 -17.302 1.00 84.38 168 ARG A N 1
ATOM 1355 C CA . ARG A 1 168 ? 1.960 11.176 -16.557 1.00 84.38 168 ARG A CA 1
ATOM 1356 C C . ARG A 1 168 ? 0.528 10.876 -16.129 1.00 84.38 168 ARG A C 1
ATOM 1358 O O . ARG A 1 168 ? 0.174 11.184 -14.993 1.00 84.38 168 ARG A O 1
ATOM 1365 N N . LEU A 1 169 ? -0.276 10.276 -17.008 1.00 81.62 169 LEU A N 1
ATOM 1366 C CA . LEU A 1 169 ? -1.656 9.903 -16.701 1.00 81.62 169 LEU A CA 1
ATOM 1367 C C . LEU A 1 169 ? -1.718 8.880 -15.559 1.00 81.62 169 LEU A C 1
ATOM 1369 O O . LEU A 1 169 ? -2.467 9.090 -14.607 1.00 81.62 169 LEU A O 1
ATOM 1373 N N . ARG A 1 170 ? -0.888 7.829 -15.600 1.00 80.25 170 ARG A N 1
ATOM 1374 C CA . ARG A 1 170 ? -0.821 6.811 -14.537 1.00 80.25 170 ARG A CA 1
ATOM 1375 C C . ARG A 1 170 ? -0.463 7.421 -13.179 1.00 80.25 170 ARG A C 1
ATOM 1377 O O . ARG A 1 170 ? -1.150 7.158 -12.197 1.00 80.25 170 ARG A O 1
ATOM 1384 N N . VAL A 1 171 ? 0.555 8.288 -13.116 1.00 82.88 171 VAL A N 1
ATOM 1385 C CA . VAL A 1 171 ? 0.922 8.943 -11.844 1.00 82.88 171 VAL A CA 1
ATOM 1386 C C . VAL A 1 171 ? -0.146 9.949 -11.399 1.00 82.88 171 VAL A C 1
ATOM 1388 O O . VAL A 1 171 ? -0.346 10.130 -10.204 1.00 82.88 171 VAL A O 1
ATOM 1391 N N . ASN A 1 172 ? -0.871 10.590 -12.320 1.00 83.25 172 ASN A N 1
ATOM 1392 C CA . ASN A 1 172 ? -1.991 11.454 -11.948 1.00 83.25 172 ASN A CA 1
ATOM 1393 C C . ASN A 1 172 ? -3.157 10.672 -11.323 1.00 83.25 172 ASN A C 1
ATOM 1395 O O . ASN A 1 172 ? -3.724 11.130 -10.333 1.00 83.25 172 ASN A O 1
ATOM 1399 N N . ASN A 1 173 ? -3.479 9.495 -11.867 1.00 82.12 173 ASN A N 1
ATOM 1400 C CA . ASN A 1 173 ? -4.487 8.605 -11.290 1.00 82.12 173 ASN A CA 1
ATOM 1401 C C . ASN A 1 173 ? -4.082 8.173 -9.878 1.00 82.12 173 ASN A C 1
ATOM 1403 O O . ASN A 1 173 ? -4.857 8.400 -8.954 1.00 82.12 173 ASN A O 1
ATOM 1407 N N . PHE A 1 174 ? -2.836 7.713 -9.714 1.00 83.75 174 PHE A N 1
ATOM 1408 C CA . PHE A 1 174 ? -2.236 7.422 -8.409 1.00 83.75 174 PHE A CA 1
ATOM 1409 C C . PHE A 1 174 ? -2.395 8.600 -7.438 1.00 83.75 174 PHE A C 1
ATOM 1411 O O . PHE A 1 174 ? -3.008 8.461 -6.390 1.00 83.75 174 PHE A O 1
ATOM 1418 N N . THR A 1 175 ? -1.939 9.807 -7.810 1.00 82.81 175 THR A N 1
ATOM 1419 C CA . THR A 1 175 ? -2.044 10.985 -6.928 1.00 82.81 175 THR A CA 1
ATOM 1420 C C . THR A 1 175 ? -3.495 11.256 -6.520 1.00 82.81 175 THR A C 1
ATOM 1422 O O . THR A 1 175 ? -3.764 11.603 -5.373 1.00 82.81 175 THR A O 1
ATOM 1425 N N . SER A 1 176 ? -4.446 11.102 -7.446 1.00 83.56 176 SER A N 1
ATOM 1426 C CA . SER A 1 176 ? -5.862 11.284 -7.137 1.00 83.56 176 SER A CA 1
ATOM 1427 C C . SER A 1 176 ? -6.413 10.210 -6.199 1.00 83.56 176 SER A C 1
ATOM 1429 O O . SER A 1 176 ? -7.318 10.527 -5.429 1.00 83.56 176 SER A O 1
ATOM 1431 N N . GLU A 1 177 ? -5.960 8.965 -6.307 1.00 84.44 177 GLU A N 1
ATOM 1432 C CA . GLU A 1 177 ? -6.384 7.838 -5.470 1.00 84.44 177 GLU A CA 1
ATOM 1433 C C . GLU A 1 177 ? -5.809 7.966 -4.054 1.00 84.44 177 GLU A C 1
ATOM 1435 O O . GLU A 1 177 ? -6.569 7.936 -3.090 1.00 84.44 177 GLU A O 1
ATOM 1440 N N . GLU A 1 178 ? -4.533 8.317 -3.932 1.00 84.44 178 GLU A N 1
ATOM 1441 C CA . GLU A 1 178 ? -3.875 8.637 -2.661 1.00 84.44 178 GLU A CA 1
ATOM 1442 C C . GLU A 1 178 ? -4.574 9.767 -1.887 1.00 84.44 178 GLU A C 1
ATOM 1444 O O . GLU A 1 178 ? -4.801 9.691 -0.678 1.00 84.44 178 GLU A O 1
ATOM 1449 N N . TYR A 1 179 ? -5.007 10.822 -2.585 1.00 82.06 179 TYR A N 1
ATOM 1450 C CA . TYR A 1 179 ? -5.803 11.880 -1.960 1.00 82.06 179 TYR A CA 1
ATOM 1451 C C . TYR A 1 179 ? -7.139 11.371 -1.400 1.00 82.06 179 TYR A C 1
ATOM 1453 O O . TYR A 1 179 ? -7.627 11.896 -0.392 1.00 82.06 179 TYR A O 1
ATOM 1461 N N . LYS A 1 180 ? -7.747 10.358 -2.033 1.00 84.25 180 LYS A N 1
ATOM 1462 C CA . LYS A 1 180 ? -8.965 9.724 -1.513 1.00 84.25 180 LYS A CA 1
ATOM 1463 C C . LYS A 1 180 ? -8.645 8.917 -0.263 1.00 84.25 180 LYS A C 1
ATOM 1465 O O . LYS A 1 180 ? -9.392 9.050 0.704 1.00 84.25 180 LYS A O 1
ATOM 1470 N N . HIS A 1 181 ? -7.559 8.141 -0.254 1.00 85.75 181 HIS A N 1
ATOM 1471 C CA . HIS A 1 181 ? -7.148 7.341 0.910 1.00 85.75 181 HIS A CA 1
ATOM 1472 C C . HIS A 1 181 ? -6.948 8.224 2.130 1.00 85.75 181 HIS A C 1
ATOM 1474 O O . HIS A 1 181 ? -7.624 8.038 3.142 1.00 85.75 181 HIS A O 1
ATOM 1480 N N . GLN A 1 182 ? -6.165 9.291 1.985 1.00 84.50 182 GLN A N 1
ATOM 1481 C CA . GLN A 1 182 ? -5.941 10.272 3.042 1.00 84.50 182 GLN A CA 1
ATOM 1482 C C . GLN A 1 182 ? -7.240 10.839 3.638 1.00 84.50 182 GLN A C 1
ATOM 1484 O O . GLN A 1 182 ? -7.332 11.060 4.849 1.00 84.50 182 GLN A O 1
ATOM 1489 N N . TYR A 1 183 ? -8.252 11.099 2.804 1.00 86.00 183 TYR A N 1
ATOM 1490 C CA . TYR A 1 183 ? -9.555 11.574 3.269 1.00 86.00 183 TYR A CA 1
ATOM 1491 C C . TYR A 1 183 ? -10.382 10.462 3.932 1.00 86.00 183 TYR A C 1
ATOM 1493 O O . TYR A 1 183 ? -11.046 10.692 4.946 1.00 86.00 183 TYR A O 1
ATOM 1501 N N . GLN A 1 184 ? -10.350 9.244 3.393 1.00 87.62 184 GLN A N 1
ATOM 1502 C CA . GLN A 1 184 ? -11.039 8.102 3.990 1.00 87.62 184 GLN A CA 1
ATOM 1503 C C . GLN A 1 184 ? -10.464 7.768 5.374 1.00 87.62 184 GLN A C 1
ATOM 1505 O O . GLN A 1 184 ? -11.225 7.593 6.327 1.00 87.62 184 GLN A O 1
ATOM 1510 N N . PHE A 1 185 ? -9.139 7.762 5.519 1.00 90.56 185 PHE A N 1
ATOM 1511 C CA . PHE A 1 185 ? -8.471 7.571 6.803 1.00 90.56 185 PHE A CA 1
ATOM 1512 C C . PHE A 1 185 ? -8.694 8.738 7.760 1.00 90.56 185 PHE A C 1
ATOM 1514 O O . PHE A 1 185 ? -8.991 8.498 8.931 1.00 90.56 185 PHE A O 1
ATOM 1521 N N . PHE A 1 186 ? -8.691 9.986 7.270 1.00 89.62 186 PHE A N 1
ATOM 1522 C CA . PHE A 1 186 ? -9.127 11.137 8.065 1.00 89.62 186 PHE A CA 1
ATOM 1523 C C . PHE A 1 186 ? -10.491 10.873 8.715 1.00 89.62 186 PHE A C 1
ATOM 1525 O O . PHE A 1 186 ? -10.649 11.099 9.915 1.00 89.62 186 PHE A O 1
ATOM 1532 N N . ARG A 1 187 ? -11.467 10.351 7.959 1.00 89.81 187 ARG A N 1
ATOM 1533 C CA . ARG A 1 187 ? -12.792 10.024 8.503 1.00 89.81 187 ARG A CA 1
ATOM 1534 C C . ARG A 1 187 ? -12.728 8.941 9.575 1.00 89.81 187 ARG A C 1
ATOM 1536 O O . ARG A 1 187 ? -13.309 9.135 10.638 1.00 89.81 187 ARG A O 1
ATOM 1543 N N . VAL A 1 188 ? -11.997 7.851 9.327 1.00 92.12 188 VAL A N 1
ATOM 1544 C CA . VAL A 1 188 ? -11.801 6.765 10.306 1.00 92.12 188 VAL A CA 1
ATOM 1545 C C . VAL A 1 188 ? -11.235 7.308 11.619 1.00 92.12 188 VAL A C 1
ATOM 1547 O O . VAL A 1 188 ? -11.753 7.006 12.692 1.00 92.12 188 VAL A O 1
ATOM 1550 N N . TYR A 1 189 ? -10.201 8.143 11.543 1.00 93.31 189 TYR A N 1
ATOM 1551 C CA . TYR A 1 189 ? -9.558 8.717 12.721 1.00 93.31 189 TYR A CA 1
ATOM 1552 C C . TYR A 1 189 ? -10.447 9.741 13.423 1.00 93.31 189 TYR A C 1
ATOM 1554 O O . TYR A 1 189 ? -10.550 9.721 14.644 1.00 93.31 189 TYR A O 1
ATOM 1562 N N . ASN A 1 190 ? -11.104 10.620 12.666 1.00 91.56 190 ASN A N 1
ATOM 1563 C CA . ASN A 1 190 ? -11.933 11.691 13.208 1.00 91.56 190 ASN A CA 1
ATOM 1564 C C . ASN A 1 190 ? -13.199 11.160 13.893 1.00 91.56 190 ASN A C 1
ATOM 1566 O O . ASN A 1 190 ? -13.635 11.723 14.893 1.00 91.56 190 ASN A O 1
ATOM 1570 N N . GLU A 1 191 ? -13.789 10.086 13.364 1.00 91.62 191 GLU A N 1
ATOM 1571 C CA . GLU A 1 191 ? -14.921 9.404 13.999 1.00 91.62 191 GLU A CA 1
ATOM 1572 C C . GLU A 1 191 ? -14.494 8.685 15.293 1.00 91.62 191 GLU A C 1
ATOM 1574 O O . GLU A 1 191 ? -15.295 8.578 16.221 1.00 91.62 191 GLU A O 1
ATOM 1579 N N . PHE A 1 192 ? -13.238 8.232 15.394 1.00 93.94 192 PHE A N 1
ATOM 1580 C CA . PHE A 1 192 ? -12.689 7.650 16.621 1.00 93.94 192 PHE A CA 1
ATOM 1581 C C . PHE A 1 192 ? -12.369 8.707 17.691 1.00 93.94 192 PHE A C 1
ATOM 1583 O O . PHE A 1 192 ? -12.866 8.625 18.812 1.00 93.94 192 PHE A O 1
ATOM 1590 N N . ASP A 1 193 ? -11.534 9.687 17.341 1.00 92.38 193 ASP A N 1
ATOM 1591 C CA . ASP A 1 193 ? -11.151 10.826 18.176 1.00 92.38 193 ASP A CA 1
ATOM 1592 C C . ASP A 1 193 ? -10.757 12.009 17.263 1.00 92.38 193 ASP A C 1
ATOM 1594 O O . ASP A 1 193 ? -9.738 11.936 16.563 1.00 92.38 193 ASP A O 1
ATOM 1598 N N . PRO A 1 194 ? -11.501 13.133 17.295 1.00 90.81 194 PRO A N 1
ATOM 1599 C CA . PRO A 1 194 ? -11.226 14.316 16.476 1.00 90.81 194 PRO A CA 1
ATOM 1600 C C . PRO A 1 194 ? -9.826 14.929 16.646 1.00 90.81 194 PRO A C 1
ATOM 1602 O O . PRO A 1 194 ? -9.399 15.727 15.811 1.00 90.81 194 PRO A O 1
ATOM 1605 N N . GLN A 1 195 ? -9.087 14.592 17.708 1.00 89.81 195 GLN A N 1
ATOM 1606 C CA . GLN A 1 195 ? -7.716 15.069 17.916 1.00 89.81 195 GLN A CA 1
ATOM 1607 C C . GLN A 1 195 ? -6.661 14.235 17.176 1.00 89.81 195 GLN A C 1
ATOM 1609 O O . GLN A 1 195 ? -5.548 14.719 16.935 1.00 89.81 195 GLN A O 1
ATOM 1614 N N . ILE A 1 196 ? -6.972 12.988 16.811 1.00 90.25 196 ILE A N 1
ATOM 1615 C CA . ILE A 1 196 ? -6.021 12.074 16.168 1.00 90.25 196 ILE A CA 1
ATOM 1616 C C . ILE A 1 196 ? -5.594 12.533 14.769 1.00 90.25 196 ILE A C 1
ATOM 1618 O O . ILE A 1 196 ? -4.382 12.524 14.530 1.00 90.25 196 ILE A O 1
ATOM 1622 N N . PRO A 1 197 ? -6.490 12.971 13.859 1.00 89.88 197 PRO A N 1
ATOM 1623 C CA . PRO A 1 197 ? -6.094 13.322 12.497 1.00 89.88 197 PRO A CA 1
ATOM 1624 C C . PRO A 1 197 ? -4.941 14.329 12.426 1.00 89.88 197 PRO A C 1
ATOM 1626 O O . PRO A 1 197 ? -3.979 14.126 11.688 1.00 89.88 197 PRO A O 1
ATOM 1629 N N . LEU A 1 198 ? -4.985 15.379 13.256 1.00 85.69 198 LEU A N 1
ATOM 1630 C CA . LEU A 1 198 ? -3.931 16.395 13.316 1.00 85.69 198 LEU A CA 1
ATOM 1631 C C . LEU A 1 198 ? -2.612 15.841 13.861 1.00 85.69 198 LEU A C 1
ATOM 1633 O O . LEU A 1 198 ? -1.539 16.236 13.404 1.00 85.69 198 LEU A O 1
ATOM 1637 N N . ARG A 1 199 ? -2.673 14.942 14.847 1.00 87.88 199 ARG A N 1
ATOM 1638 C CA . ARG A 1 199 ? -1.479 14.300 15.412 1.00 87.88 199 ARG A CA 1
ATOM 1639 C C . ARG A 1 199 ? -0.830 13.362 14.394 1.00 87.88 199 ARG A C 1
ATOM 1641 O O . ARG A 1 199 ? 0.396 13.354 14.302 1.00 87.88 199 ARG A O 1
ATOM 1648 N N . ILE A 1 200 ? -1.631 12.606 13.641 1.00 87.62 200 ILE A N 1
ATOM 1649 C CA . ILE A 1 200 ? -1.141 11.726 12.573 1.00 87.62 200 ILE A CA 1
ATOM 1650 C C . ILE A 1 200 ? -0.503 12.552 11.467 1.00 87.62 200 ILE A C 1
ATOM 1652 O O . ILE A 1 200 ? 0.665 12.328 11.182 1.00 87.62 200 ILE A O 1
ATOM 1656 N N . TYR A 1 201 ? -1.194 13.569 10.950 1.00 82.38 201 TYR A N 1
ATOM 1657 C CA . TYR A 1 201 ? -0.652 14.442 9.906 1.00 82.38 201 TYR A CA 1
ATOM 1658 C C . TYR A 1 201 ? 0.710 15.046 10.282 1.00 82.38 201 TYR A C 1
ATOM 1660 O O . TYR A 1 201 ? 1.653 15.036 9.494 1.00 82.38 201 TYR A O 1
ATOM 1668 N N . LYS A 1 202 ? 0.852 15.554 11.516 1.00 79.88 202 LYS A N 1
ATOM 1669 C CA . LYS A 1 202 ? 2.129 16.114 11.989 1.00 79.88 202 LYS A CA 1
ATOM 1670 C C . LYS A 1 202 ? 3.239 15.065 12.022 1.00 79.88 202 LYS A C 1
ATOM 1672 O O . LYS A 1 202 ? 4.351 15.348 11.590 1.00 79.88 202 LYS A O 1
ATOM 1677 N N . ARG A 1 203 ? 2.934 13.861 12.513 1.00 80.56 203 ARG A N 1
ATOM 1678 C CA . ARG A 1 203 ? 3.889 12.748 12.554 1.00 80.56 203 ARG A CA 1
ATOM 1679 C C . ARG A 1 203 ? 4.265 12.277 11.149 1.00 80.56 203 ARG A C 1
ATOM 1681 O O . ARG A 1 203 ? 5.434 12.014 10.898 1.00 80.56 203 ARG A O 1
ATOM 1688 N N . GLU A 1 204 ? 3.297 12.173 10.247 1.00 74.88 204 GLU A N 1
ATOM 1689 C CA . GLU A 1 204 ? 3.504 11.779 8.853 1.00 74.88 204 GLU A CA 1
ATOM 1690 C C . GLU A 1 204 ? 4.482 12.734 8.162 1.00 74.88 204 GLU A C 1
ATOM 1692 O O . GLU A 1 204 ? 5.436 12.276 7.542 1.00 74.88 204 GLU A O 1
ATOM 1697 N N . GLN A 1 205 ? 4.356 14.050 8.376 1.00 69.06 205 GLN A N 1
ATOM 1698 C CA . GLN A 1 205 ? 5.328 15.014 7.849 1.00 69.06 205 GLN A CA 1
ATOM 1699 C C . GLN A 1 205 ? 6.757 14.790 8.364 1.00 69.06 205 GLN A C 1
ATOM 1701 O O . GLN A 1 205 ? 7.707 15.005 7.614 1.00 69.06 205 GLN A O 1
ATOM 1706 N N . GLU A 1 206 ? 6.938 14.365 9.616 1.00 67.62 206 GLU A N 1
ATOM 1707 C CA . GLU A 1 206 ? 8.266 14.039 10.155 1.00 67.62 206 GLU A CA 1
ATOM 1708 C C . GLU A 1 206 ? 8.844 12.777 9.495 1.00 67.62 206 GLU A C 1
ATOM 1710 O O . GLU A 1 206 ? 10.021 12.743 9.136 1.00 67.62 206 GLU A O 1
ATOM 1715 N N . VAL A 1 207 ? 8.011 11.751 9.295 1.00 65.75 207 VAL A N 1
ATOM 1716 C CA . VAL A 1 207 ? 8.420 10.475 8.688 1.00 65.75 207 VAL A CA 1
ATOM 1717 C C . VAL A 1 207 ? 8.698 10.628 7.191 1.00 65.75 207 VAL A C 1
ATOM 1719 O O . VAL A 1 207 ? 9.706 10.123 6.698 1.00 65.75 207 VAL A O 1
ATOM 1722 N N . PHE A 1 208 ? 7.843 11.350 6.467 1.00 63.19 208 PHE A N 1
ATOM 1723 C CA . PHE A 1 208 ? 7.971 11.552 5.027 1.00 63.19 208 PHE A CA 1
ATOM 1724 C C . PHE A 1 208 ? 9.162 12.449 4.672 1.00 63.19 208 PHE A C 1
ATOM 1726 O O . PHE A 1 208 ? 9.892 12.145 3.730 1.00 63.19 208 PHE A O 1
ATOM 1733 N N . ARG A 1 209 ? 9.447 13.492 5.468 1.00 58.16 209 ARG A N 1
ATOM 1734 C CA . ARG A 1 209 ? 10.693 14.270 5.324 1.00 58.16 209 ARG A CA 1
ATOM 1735 C C . ARG A 1 209 ? 11.921 13.379 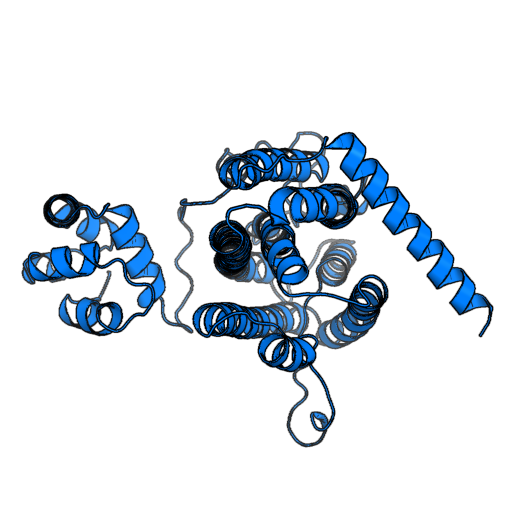5.488 1.00 58.16 209 ARG A C 1
ATOM 1737 O O . ARG A 1 209 ? 12.794 13.396 4.633 1.00 58.16 209 ARG A O 1
ATOM 1744 N N . ALA A 1 210 ? 11.917 12.487 6.480 1.00 57.69 210 ALA A N 1
ATOM 1745 C CA . ALA A 1 210 ? 13.000 11.523 6.664 1.00 57.69 210 ALA A CA 1
ATOM 1746 C C . ALA A 1 210 ? 13.132 10.496 5.517 1.00 57.69 210 ALA A C 1
ATOM 1748 O O . ALA A 1 210 ? 14.192 9.878 5.383 1.00 57.69 210 ALA A O 1
ATOM 1749 N N . TYR A 1 211 ? 12.085 10.278 4.707 1.00 61.44 211 TYR A N 1
ATOM 1750 C CA . TYR A 1 211 ? 12.160 9.512 3.457 1.00 61.44 211 TYR A CA 1
ATOM 1751 C C . TYR A 1 211 ? 12.762 10.349 2.317 1.00 61.44 211 TYR A C 1
ATOM 1753 O O . TYR A 1 211 ? 13.675 9.885 1.638 1.00 61.44 211 TYR A O 1
ATOM 1761 N N . GLN A 1 212 ? 12.312 11.592 2.137 1.00 61.47 212 GLN A N 1
ATOM 1762 C CA . GLN A 1 212 ? 12.864 12.498 1.123 1.00 61.47 212 GLN A CA 1
ATOM 1763 C C . GLN A 1 212 ? 14.351 12.803 1.368 1.00 61.47 212 GLN A C 1
ATOM 1765 O O . GLN A 1 212 ? 15.142 12.805 0.427 1.00 61.47 212 GLN A O 1
ATOM 1770 N N . ASP A 1 213 ? 14.758 12.955 2.630 1.00 57.09 213 ASP A N 1
ATOM 1771 C CA . ASP A 1 213 ? 16.146 13.232 3.017 1.00 57.09 213 ASP A CA 1
ATOM 1772 C C . ASP A 1 213 ? 17.108 12.080 2.669 1.00 57.09 213 ASP A C 1
ATOM 1774 O O . ASP A 1 213 ? 18.295 12.311 2.431 1.00 57.09 213 ASP A O 1
ATOM 1778 N N . VAL A 1 214 ? 16.623 10.831 2.600 1.00 55.75 214 VAL A N 1
ATOM 1779 C CA . VAL A 1 214 ? 17.447 9.676 2.184 1.00 55.75 214 VAL A CA 1
ATOM 1780 C C . VAL A 1 214 ? 17.432 9.398 0.685 1.00 55.75 214 VAL A C 1
ATOM 1782 O O . VAL A 1 214 ? 18.240 8.595 0.221 1.00 55.75 214 VAL A O 1
ATOM 1785 N N . GLN A 1 215 ? 16.565 10.063 -0.074 1.00 63.09 215 GLN A N 1
ATOM 1786 C CA . GLN A 1 215 ? 16.448 9.938 -1.528 1.00 63.09 215 GLN A CA 1
ATOM 1787 C C . GLN A 1 215 ? 16.667 11.312 -2.200 1.00 63.09 215 GLN A C 1
ATOM 1789 O O . GLN A 1 215 ? 15.799 11.805 -2.917 1.00 63.09 215 GLN A O 1
ATOM 1794 N N . PRO A 1 216 ? 17.835 11.970 -2.011 1.00 51.84 216 PRO A N 1
ATOM 1795 C CA . PRO A 1 216 ? 18.042 13.349 -2.462 1.00 51.84 216 PRO A CA 1
ATOM 1796 C C . PRO A 1 216 ? 18.106 13.521 -3.994 1.00 51.84 216 PRO A C 1
ATOM 1798 O O . PRO A 1 216 ? 18.285 14.643 -4.468 1.00 51.84 216 PRO A O 1
ATOM 1801 N N . ARG A 1 217 ? 18.012 12.436 -4.781 1.00 64.44 217 ARG A N 1
ATOM 1802 C CA . ARG A 1 217 ? 18.053 12.440 -6.256 1.00 64.44 217 ARG A CA 1
ATOM 1803 C C . ARG A 1 217 ? 17.181 11.339 -6.859 1.00 64.44 217 ARG A C 1
ATOM 1805 O O . ARG A 1 217 ? 17.671 10.516 -7.622 1.00 64.44 217 ARG A O 1
ATOM 1812 N N . GLU A 1 218 ? 15.911 11.333 -6.492 1.00 76.31 218 GLU A N 1
ATOM 1813 C CA . GLU A 1 218 ? 14.932 10.439 -7.101 1.00 76.31 218 GLU A CA 1
ATOM 1814 C C . GLU A 1 218 ? 14.779 10.734 -8.604 1.00 76.31 218 GLU A C 1
ATOM 1816 O O . GLU A 1 218 ? 14.497 11.870 -8.998 1.00 76.31 218 GLU A O 1
ATOM 1821 N N . ASP A 1 219 ? 14.955 9.714 -9.445 1.00 87.31 219 ASP A N 1
ATOM 1822 C CA . ASP A 1 219 ? 14.624 9.771 -10.870 1.00 87.31 219 ASP A CA 1
ATOM 1823 C C . ASP A 1 219 ? 13.349 8.972 -11.203 1.00 87.31 219 ASP A C 1
ATOM 1825 O O . ASP A 1 219 ? 12.672 8.413 -10.336 1.00 87.31 219 ASP A O 1
ATOM 1829 N N . TRP A 1 220 ? 12.977 8.934 -12.487 1.00 89.81 220 TRP A N 1
ATOM 1830 C CA . TRP A 1 220 ? 11.762 8.241 -12.917 1.00 89.81 220 TRP A CA 1
ATOM 1831 C C . TRP A 1 220 ? 11.750 6.752 -12.553 1.00 89.81 220 TRP A C 1
ATOM 1833 O O . TRP A 1 220 ? 10.701 6.218 -12.186 1.00 89.81 220 TRP A O 1
ATOM 1843 N N . VAL A 1 221 ? 12.894 6.071 -12.662 1.00 90.88 221 VAL A N 1
ATOM 1844 C CA . VAL A 1 221 ? 12.937 4.631 -12.405 1.00 90.88 221 VAL A CA 1
ATOM 1845 C C . VAL A 1 221 ? 12.982 4.328 -10.910 1.00 90.88 221 VAL A C 1
ATOM 1847 O O . VAL A 1 221 ? 12.410 3.321 -10.504 1.00 90.88 221 VAL A O 1
ATOM 1850 N N . ASP A 1 222 ? 13.530 5.222 -10.081 1.00 90.69 222 ASP A N 1
ATOM 1851 C CA . ASP A 1 222 ? 13.378 5.151 -8.622 1.00 90.69 222 ASP A CA 1
ATOM 1852 C C . ASP A 1 222 ? 11.909 5.215 -8.209 1.00 90.69 222 ASP A C 1
ATOM 1854 O O . ASP A 1 222 ? 11.444 4.361 -7.456 1.00 90.69 222 ASP A O 1
ATOM 1858 N N . ARG A 1 223 ? 11.145 6.168 -8.755 1.00 87.44 223 ARG A N 1
ATOM 1859 C CA . ARG A 1 223 ? 9.707 6.278 -8.474 1.00 87.44 223 ARG A CA 1
ATOM 1860 C C . ARG A 1 223 ? 8.930 5.057 -8.968 1.00 87.44 223 ARG A C 1
ATOM 1862 O O . ARG A 1 223 ? 8.012 4.594 -8.296 1.00 87.44 223 ARG A O 1
ATOM 1869 N N . ALA A 1 224 ? 9.292 4.525 -10.135 1.00 90.69 224 ALA A N 1
ATOM 1870 C CA . ALA A 1 224 ? 8.680 3.315 -10.678 1.00 90.69 224 ALA A CA 1
ATOM 1871 C C . ALA A 1 224 ? 8.932 2.090 -9.781 1.00 90.69 224 ALA A C 1
ATOM 1873 O O . ALA A 1 224 ? 7.997 1.343 -9.488 1.00 90.69 224 ALA A O 1
ATOM 1874 N N . LEU A 1 225 ? 10.173 1.914 -9.308 1.00 92.62 225 LEU A N 1
ATOM 1875 C CA . LEU A 1 225 ? 10.533 0.876 -8.340 1.00 92.62 225 LEU A CA 1
ATOM 1876 C C . LEU A 1 225 ? 9.819 1.098 -7.006 1.00 92.62 225 LEU A C 1
ATOM 1878 O O . LEU A 1 225 ? 9.288 0.143 -6.445 1.00 92.62 225 LEU A O 1
ATOM 1882 N N . PHE A 1 226 ? 9.744 2.340 -6.525 1.00 89.62 226 PHE A N 1
ATOM 1883 C CA . PHE A 1 226 ? 8.989 2.670 -5.325 1.00 89.62 226 PHE A CA 1
ATOM 1884 C C . PHE A 1 226 ? 7.542 2.204 -5.460 1.00 89.62 226 PHE A C 1
ATOM 1886 O O . PHE A 1 226 ? 7.146 1.347 -4.691 1.00 89.62 226 PHE A O 1
ATOM 1893 N N . HIS A 1 227 ? 6.787 2.637 -6.471 1.00 85.62 227 HIS A N 1
ATOM 1894 C CA . HIS A 1 227 ? 5.391 2.206 -6.618 1.00 85.62 227 HIS A CA 1
ATOM 1895 C C . HIS A 1 227 ? 5.256 0.681 -6.784 1.00 85.62 227 HIS A C 1
ATOM 1897 O O . HIS A 1 227 ? 4.400 0.039 -6.183 1.00 85.62 227 HIS A O 1
ATOM 1903 N N . MET A 1 228 ? 6.150 0.043 -7.550 1.00 84.56 228 MET A N 1
ATOM 1904 C CA . MET A 1 228 ? 6.078 -1.404 -7.779 1.00 84.56 228 MET A CA 1
ATOM 1905 C C . MET A 1 228 ? 6.229 -2.231 -6.488 1.00 84.56 228 MET A C 1
ATOM 1907 O O . MET A 1 228 ? 5.592 -3.287 -6.379 1.00 84.56 228 MET A O 1
ATOM 1911 N N . LEU A 1 229 ? 7.081 -1.784 -5.554 1.00 90.69 229 LEU A N 1
ATOM 1912 C CA . LEU A 1 229 ? 7.385 -2.480 -4.299 1.00 90.69 229 LEU A CA 1
ATOM 1913 C C . LEU A 1 229 ? 6.608 -1.920 -3.087 1.00 90.69 229 LEU A C 1
ATOM 1915 O O . LEU A 1 229 ? 6.043 -2.695 -2.319 1.00 90.69 229 LEU A O 1
ATOM 1919 N N . ALA A 1 230 ? 6.564 -0.598 -2.916 1.00 89.00 230 ALA A N 1
ATOM 1920 C CA . ALA A 1 230 ? 5.928 0.104 -1.797 1.00 89.00 230 ALA A CA 1
ATOM 1921 C C . ALA A 1 230 ? 4.421 -0.106 -1.770 1.00 89.00 230 ALA A C 1
ATOM 1923 O O . ALA A 1 230 ? 3.884 -0.559 -0.765 1.00 89.00 230 ALA A O 1
ATOM 1924 N N . ASP A 1 231 ? 3.754 0.164 -2.887 1.00 86.62 231 ASP A N 1
ATOM 1925 C CA . ASP A 1 231 ? 2.296 0.092 -2.961 1.00 86.62 231 ASP A CA 1
ATOM 1926 C C . ASP A 1 231 ? 1.857 -1.373 -2.852 1.00 86.62 231 ASP A C 1
ATOM 1928 O O . ASP A 1 231 ? 0.854 -1.713 -2.231 1.00 86.62 231 ASP A O 1
ATOM 1932 N N . ARG A 1 232 ? 2.693 -2.300 -3.344 1.00 85.38 232 ARG A N 1
ATOM 1933 C CA . ARG A 1 232 ? 2.490 -3.734 -3.120 1.00 85.38 232 ARG A CA 1
ATOM 1934 C C . ARG A 1 232 ? 2.640 -4.103 -1.648 1.00 85.38 232 ARG A C 1
ATOM 1936 O O . ARG A 1 232 ? 1.849 -4.894 -1.156 1.00 85.38 232 ARG A O 1
ATOM 1943 N N . PHE A 1 233 ? 3.593 -3.525 -0.919 1.00 91.31 233 PHE A N 1
ATOM 1944 C CA . PHE A 1 233 ? 3.625 -3.626 0.543 1.00 91.31 233 PHE A CA 1
ATOM 1945 C C . PHE A 1 233 ? 2.342 -3.045 1.175 1.00 91.31 233 PHE A C 1
ATOM 1947 O O . PHE A 1 233 ? 1.777 -3.677 2.073 1.00 91.31 233 PHE A O 1
ATOM 1954 N N . GLY A 1 234 ? 1.841 -1.915 0.666 1.00 88.25 234 GLY A N 1
ATOM 1955 C CA . GLY A 1 234 ? 0.557 -1.309 1.038 1.00 88.25 234 GLY A CA 1
ATOM 1956 C C . GLY A 1 234 ? -0.619 -2.278 0.895 1.00 88.25 234 GLY A C 1
ATOM 1957 O O . GLY A 1 234 ? -1.397 -2.436 1.834 1.00 88.25 234 GLY A O 1
ATOM 1958 N N . VAL A 1 235 ? -0.674 -3.050 -0.198 1.00 84.12 235 VAL A N 1
ATOM 1959 C CA . VAL A 1 235 ? -1.672 -4.119 -0.405 1.00 84.12 235 VAL A CA 1
ATOM 1960 C C . VAL A 1 235 ? -1.676 -5.125 0.751 1.00 84.12 235 VAL A C 1
ATOM 1962 O O . VAL A 1 235 ? -2.737 -5.417 1.305 1.00 84.12 235 VAL A O 1
ATOM 1965 N N . TYR A 1 236 ? -0.509 -5.640 1.160 1.00 88.62 236 TYR A N 1
ATOM 1966 C CA . TYR A 1 236 ? -0.425 -6.597 2.275 1.00 88.62 236 TYR A CA 1
ATOM 1967 C C . TYR A 1 236 ? -0.880 -5.975 3.598 1.00 88.62 236 TYR A C 1
ATOM 1969 O O . TYR A 1 236 ? -1.550 -6.634 4.389 1.00 88.62 236 TYR A O 1
ATOM 1977 N N . GLN A 1 237 ? -0.552 -4.706 3.838 1.00 90.19 237 GLN A N 1
ATOM 1978 C CA . GLN A 1 237 ? -0.963 -4.004 5.054 1.00 90.19 237 GLN A CA 1
ATOM 1979 C C . GLN A 1 237 ? -2.467 -3.720 5.067 1.00 90.19 237 GLN A C 1
ATOM 1981 O O . GLN A 1 237 ? -3.109 -3.912 6.097 1.00 90.19 237 GLN A O 1
ATOM 1986 N N . GLY A 1 238 ? -3.038 -3.342 3.925 1.00 87.62 238 GLY A N 1
ATOM 1987 C CA . GLY A 1 238 ? -4.473 -3.163 3.758 1.00 87.62 238 GLY A CA 1
ATOM 1988 C C . GLY A 1 238 ? -5.240 -4.462 4.005 1.00 87.62 238 GLY A C 1
ATOM 1989 O O . GLY A 1 238 ? -6.230 -4.465 4.739 1.00 87.62 238 GLY A O 1
ATOM 1990 N N . PHE A 1 239 ? -4.757 -5.591 3.476 1.00 85.12 239 PHE A N 1
ATOM 1991 C CA . PHE A 1 239 ? -5.392 -6.891 3.701 1.00 85.12 239 PHE A CA 1
ATOM 1992 C C . PHE A 1 239 ? -5.390 -7.324 5.171 1.00 85.12 239 PHE A C 1
ATOM 1994 O O . PHE A 1 239 ? -6.344 -7.960 5.614 1.00 85.12 239 PHE A O 1
ATOM 2001 N N . GLU A 1 240 ? -4.392 -6.930 5.963 1.00 89.94 240 GLU A N 1
ATOM 2002 C CA . GLU A 1 240 ? -4.389 -7.201 7.406 1.00 89.94 240 GLU A CA 1
ATOM 2003 C C . GLU A 1 240 ? -5.556 -6.543 8.148 1.00 89.94 240 GLU A C 1
ATOM 2005 O O . GLU A 1 240 ? -5.940 -6.990 9.231 1.00 89.94 240 GLU A O 1
ATOM 2010 N N . TRP A 1 241 ? -6.129 -5.487 7.578 1.00 89.50 241 TRP A N 1
ATOM 2011 C CA . TRP A 1 241 ? -7.188 -4.710 8.201 1.00 89.50 241 TRP A CA 1
ATOM 2012 C C . TRP A 1 241 ? -8.581 -5.059 7.709 1.00 89.50 241 TRP A C 1
ATOM 2014 O O . TRP A 1 241 ? -9.539 -4.709 8.391 1.00 89.50 241 TRP A O 1
ATOM 2024 N N . VAL A 1 242 ? -8.737 -5.777 6.592 1.00 81.25 242 VAL A N 1
ATOM 2025 C CA . VAL A 1 242 ? -10.063 -6.088 6.013 1.00 81.25 242 VAL A CA 1
ATOM 2026 C C . VAL A 1 242 ? -10.977 -6.851 6.970 1.00 81.25 242 VAL A C 1
ATOM 2028 O O . VAL A 1 242 ? -12.187 -6.847 6.789 1.00 81.25 242 VAL A O 1
ATOM 2031 N N . GLN A 1 243 ? -10.415 -7.483 8.001 1.00 81.25 243 GLN A N 1
ATOM 2032 C CA . GLN A 1 243 ? -11.160 -8.136 9.078 1.00 81.25 243 GLN A CA 1
ATOM 2033 C C . GLN A 1 243 ? -10.821 -7.583 10.463 1.00 81.25 243 GLN A C 1
ATOM 2035 O O . GLN A 1 243 ? -10.986 -8.271 11.470 1.00 81.25 243 GLN A O 1
ATOM 2040 N N . SER A 1 244 ? -10.355 -6.336 10.514 1.00 87.81 244 SER A N 1
ATOM 2041 C CA . SER A 1 244 ? -10.070 -5.641 11.760 1.00 87.81 244 SER A CA 1
ATOM 2042 C C . SER A 1 244 ? -11.285 -5.675 12.684 1.00 87.81 244 SER A C 1
ATOM 2044 O O . SER A 1 244 ? -12.437 -5.515 12.266 1.00 87.81 244 SER A O 1
ATOM 2046 N N . SER A 1 245 ? -11.030 -5.845 13.974 1.00 93.06 245 SER A N 1
ATOM 2047 C CA . SER A 1 245 ? -12.033 -5.711 15.022 1.00 93.06 245 SER A CA 1
ATOM 2048 C C . SER A 1 245 ? -12.576 -4.284 15.131 1.00 93.06 245 SER A C 1
ATOM 2050 O O . SER A 1 245 ? -13.681 -4.110 15.645 1.00 93.06 245 SER A O 1
ATOM 2052 N N . TYR A 1 246 ? -11.871 -3.276 14.596 1.00 95.94 246 TYR A N 1
ATOM 2053 C CA . TYR A 1 246 ? -12.403 -1.927 14.409 1.00 95.94 246 TYR A CA 1
ATOM 2054 C C . TYR A 1 246 ? -13.083 -1.795 13.039 1.00 95.94 246 TYR A C 1
ATOM 2056 O O . TYR A 1 246 ? -12.428 -1.708 11.999 1.00 95.94 246 TYR A O 1
ATOM 2064 N N . GLY A 1 247 ? -14.415 -1.761 13.046 1.00 86.50 247 GLY A N 1
ATOM 2065 C CA . GLY A 1 247 ? -15.258 -1.798 11.853 1.00 86.50 247 GLY A CA 1
ATOM 2066 C C . GLY A 1 247 ? -14.971 -0.710 10.809 1.00 86.50 247 GLY A C 1
ATOM 2067 O O . GLY A 1 247 ? -14.900 -1.049 9.625 1.00 86.50 247 GLY A O 1
ATOM 2068 N N . PRO A 1 248 ? -14.771 0.573 11.182 1.00 89.38 248 PRO A N 1
ATOM 2069 C CA . PRO A 1 248 ? -14.460 1.627 10.215 1.00 89.38 248 PRO A CA 1
ATOM 2070 C C . PRO A 1 248 ? -13.169 1.368 9.446 1.00 89.38 248 PRO A C 1
ATOM 2072 O O . PRO A 1 248 ? -13.150 1.540 8.228 1.00 89.38 248 PRO A O 1
ATOM 2075 N N . LEU A 1 249 ? -12.128 0.892 10.140 1.00 90.44 249 LEU A N 1
ATOM 2076 C CA . LEU A 1 249 ? -10.866 0.520 9.512 1.00 90.44 249 LEU A CA 1
ATOM 2077 C C . LEU A 1 249 ? -11.089 -0.639 8.531 1.00 90.44 249 LEU A C 1
ATOM 2079 O O . LEU A 1 249 ? -10.753 -0.518 7.361 1.00 90.44 249 LEU A O 1
ATOM 2083 N N . ALA A 1 250 ? -11.777 -1.701 8.953 1.00 81.31 250 ALA A N 1
ATOM 2084 C CA . ALA A 1 250 ? -12.042 -2.842 8.079 1.00 81.31 250 ALA A CA 1
ATOM 2085 C C . ALA A 1 250 ? -12.834 -2.499 6.807 1.00 81.31 250 ALA A C 1
ATOM 2087 O O . ALA A 1 250 ? -12.601 -3.091 5.753 1.00 81.31 250 ALA A O 1
ATOM 2088 N N . ARG A 1 251 ? -13.760 -1.536 6.881 1.00 81.12 251 ARG A N 1
ATOM 2089 C CA . ARG A 1 251 ? -14.546 -1.096 5.720 1.00 81.12 251 ARG A CA 1
ATOM 2090 C C . ARG A 1 251 ? -13.733 -0.287 4.715 1.00 81.12 251 ARG A C 1
ATOM 2092 O O . ARG A 1 251 ? -13.926 -0.485 3.519 1.00 81.12 251 ARG A O 1
ATOM 2099 N N . VAL A 1 252 ? -12.851 0.608 5.172 1.00 82.25 252 VAL A N 1
ATOM 2100 C CA . VAL A 1 252 ? -12.012 1.398 4.252 1.00 82.25 252 VAL A CA 1
ATOM 2101 C C . VAL A 1 252 ? -10.963 0.524 3.561 1.00 82.25 252 VAL A C 1
ATOM 2103 O O . VAL A 1 252 ? -10.687 0.709 2.378 1.00 82.25 252 VAL A O 1
ATOM 2106 N N . SER A 1 253 ? -10.437 -0.485 4.259 1.00 80.88 253 SER A N 1
ATOM 2107 C CA . SER A 1 253 ? -9.305 -1.276 3.773 1.00 80.88 253 SER A CA 1
ATOM 2108 C C . SER A 1 253 ? -9.577 -2.051 2.489 1.00 80.88 253 SER A C 1
ATOM 2110 O O . SER A 1 253 ? -8.657 -2.229 1.703 1.00 80.88 253 SER A O 1
ATOM 2112 N N . LEU A 1 254 ? -10.818 -2.475 2.226 1.00 74.00 254 LEU A N 1
ATOM 2113 C CA . LEU A 1 254 ? -11.152 -3.157 0.968 1.00 74.00 254 LEU A CA 1
ATOM 2114 C C . LEU A 1 254 ? -10.927 -2.260 -0.256 1.00 74.00 254 LEU A C 1
ATOM 2116 O O . LEU A 1 254 ? -10.428 -2.728 -1.277 1.00 74.00 254 LEU A O 1
ATOM 2120 N N . GLN A 1 255 ? -11.283 -0.978 -0.146 1.00 74.75 255 GLN A N 1
ATOM 2121 C CA . GLN A 1 255 ? -11.074 -0.017 -1.225 1.00 74.75 255 GLN A CA 1
ATOM 2122 C C . GLN A 1 255 ? -9.588 0.329 -1.360 1.00 74.75 255 GLN A C 1
ATOM 2124 O O . GLN A 1 255 ? -9.064 0.298 -2.468 1.00 74.75 255 GLN A O 1
ATOM 2129 N N . VAL A 1 256 ? -8.903 0.561 -0.236 1.00 79.44 256 VAL A N 1
ATOM 2130 C CA . VAL A 1 256 ? -7.456 0.839 -0.209 1.00 79.44 256 VAL A CA 1
ATOM 2131 C C . VAL A 1 256 ? -6.676 -0.287 -0.881 1.00 79.44 256 VAL A C 1
ATOM 2133 O O . VAL A 1 256 ? -5.907 -0.040 -1.796 1.00 79.44 256 VAL A O 1
ATOM 2136 N N . VAL A 1 257 ? -6.952 -1.545 -0.526 1.00 78.62 257 VAL A N 1
ATOM 2137 C CA . VAL A 1 257 ? -6.326 -2.722 -1.149 1.00 78.62 257 VAL A CA 1
ATOM 2138 C C . VAL A 1 257 ? -6.500 -2.738 -2.670 1.00 78.62 257 VAL A C 1
ATOM 2140 O O . VAL A 1 257 ? -5.561 -3.069 -3.397 1.00 78.62 257 VAL A O 1
ATOM 2143 N N . LYS A 1 258 ? -7.704 -2.415 -3.159 1.00 75.50 258 LYS A N 1
ATOM 2144 C CA . LYS A 1 258 ? -8.007 -2.390 -4.595 1.00 75.50 258 LYS A CA 1
ATOM 2145 C C . LYS A 1 258 ? -7.180 -1.323 -5.311 1.00 75.50 258 LYS A C 1
ATOM 2147 O O . LYS A 1 258 ? -6.620 -1.608 -6.370 1.00 75.50 258 LYS A O 1
ATOM 2152 N N . ASP A 1 259 ? -7.110 -0.131 -4.737 1.00 80.94 259 ASP A N 1
ATOM 2153 C CA . ASP A 1 259 ? -6.398 1.006 -5.320 1.00 80.94 259 ASP A CA 1
ATOM 2154 C C . ASP A 1 259 ? -4.879 0.778 -5.277 1.00 80.94 259 ASP A C 1
ATOM 2156 O O . ASP A 1 259 ? -4.222 0.844 -6.313 1.00 80.94 259 ASP A O 1
ATOM 2160 N N . GLU A 1 260 ? -4.345 0.332 -4.137 1.00 83.00 260 GLU A N 1
ATOM 2161 C CA . GLU A 1 260 ? -2.921 0.016 -3.945 1.00 83.00 260 GLU A CA 1
ATOM 2162 C C . GLU A 1 260 ? -2.429 -1.091 -4.885 1.00 83.00 260 GLU A C 1
ATOM 2164 O O . GLU A 1 260 ? -1.303 -1.076 -5.395 1.00 83.00 260 GLU A O 1
ATOM 2169 N N . ARG A 1 261 ? -3.301 -2.052 -5.217 1.00 77.94 261 ARG A N 1
ATOM 2170 C CA . ARG A 1 261 ? -2.991 -3.048 -6.247 1.00 77.94 261 ARG A CA 1
ATOM 2171 C C . ARG A 1 261 ? -2.823 -2.387 -7.613 1.00 77.94 261 ARG A C 1
ATOM 2173 O O . ARG A 1 261 ? -1.890 -2.738 -8.340 1.00 77.94 261 ARG A O 1
ATOM 2180 N N . GLY A 1 262 ? -3.694 -1.438 -7.951 1.00 74.19 262 GLY A N 1
ATOM 2181 C CA . GLY A 1 262 ? -3.594 -0.618 -9.157 1.00 74.19 262 GLY A CA 1
ATOM 2182 C C . GLY A 1 262 ? -2.301 0.194 -9.194 1.00 74.19 262 GLY A C 1
ATOM 2183 O O . GLY A 1 262 ? -1.571 0.125 -10.185 1.00 74.19 262 GLY A O 1
ATOM 2184 N N . HIS A 1 263 ? -1.969 0.866 -8.092 1.00 82.06 263 HIS A N 1
ATOM 2185 C CA . HIS A 1 263 ? -0.739 1.641 -7.928 1.00 82.06 263 HIS A CA 1
ATOM 2186 C C . HIS A 1 263 ? 0.510 0.777 -8.166 1.00 82.06 263 HIS A C 1
ATOM 2188 O O . HIS A 1 263 ? 1.335 1.074 -9.040 1.00 82.06 263 HIS A O 1
ATOM 2194 N N . SER A 1 264 ? 0.563 -0.393 -7.518 1.00 79.06 264 SER A N 1
ATOM 2195 C CA . SER A 1 264 ? 1.660 -1.351 -7.684 1.00 79.06 264 SER A CA 1
ATOM 2196 C C . SER A 1 264 ? 1.817 -1.842 -9.127 1.00 79.06 264 SER A C 1
ATOM 2198 O O . SER A 1 264 ? 2.931 -2.118 -9.590 1.00 79.06 264 SER A O 1
ATOM 2200 N N . ASN A 1 265 ? 0.707 -1.940 -9.866 1.00 77.88 265 ASN A N 1
ATOM 2201 C CA . ASN A 1 265 ? 0.709 -2.315 -11.273 1.00 77.88 265 ASN A CA 1
ATOM 2202 C C . ASN A 1 265 ? 1.171 -1.159 -12.169 1.00 77.88 265 ASN A C 1
ATOM 2204 O O . ASN A 1 265 ? 1.915 -1.395 -13.116 1.00 77.88 265 ASN A O 1
ATOM 2208 N N . TYR A 1 266 ? 0.814 0.093 -11.865 1.00 79.56 266 TYR A N 1
ATOM 2209 C CA . TYR A 1 266 ? 1.388 1.246 -12.564 1.00 79.56 266 TYR A CA 1
ATOM 2210 C C . TYR A 1 266 ? 2.910 1.292 -12.402 1.00 79.56 266 TYR A C 1
ATOM 2212 O O . TYR A 1 266 ? 3.615 1.492 -13.392 1.00 79.56 266 TYR A O 1
ATOM 2220 N N . GLY A 1 267 ? 3.421 1.037 -11.192 1.00 80.88 267 GLY A N 1
ATOM 2221 C CA . GLY A 1 267 ? 4.855 0.891 -10.936 1.00 80.88 267 GLY A CA 1
ATOM 2222 C C . GLY A 1 267 ? 5.495 -0.199 -11.799 1.00 80.88 267 GLY A C 1
ATOM 2223 O O . GLY A 1 267 ? 6.461 0.068 -12.513 1.00 80.88 267 GLY A O 1
ATOM 2224 N N . TYR A 1 268 ? 4.906 -1.400 -11.814 1.00 81.44 268 TYR A N 1
ATOM 2225 C CA . TYR A 1 268 ? 5.354 -2.506 -12.668 1.00 81.44 268 TYR A CA 1
ATOM 2226 C C . TYR A 1 268 ? 5.419 -2.118 -14.151 1.00 81.44 268 TYR A C 1
ATOM 2228 O O . TYR A 1 268 ? 6.441 -2.334 -14.806 1.00 81.44 268 TYR A O 1
ATOM 2236 N N . LEU A 1 269 ? 4.350 -1.510 -14.677 1.00 78.94 269 LEU A N 1
ATOM 2237 C CA . LEU A 1 269 ? 4.296 -1.087 -16.072 1.00 78.94 269 LEU A CA 1
ATOM 2238 C C . LEU A 1 269 ? 5.381 -0.049 -16.376 1.00 78.94 269 LEU A C 1
ATOM 2240 O O . LEU A 1 269 ? 6.050 -0.170 -17.393 1.00 78.94 269 LEU A O 1
ATOM 2244 N N . HIS A 1 270 ? 5.630 0.917 -15.487 1.00 84.88 270 HIS A N 1
ATOM 2245 C CA . HIS A 1 270 ? 6.717 1.883 -15.676 1.00 84.88 270 HIS A CA 1
ATOM 2246 C C . HIS A 1 270 ? 8.103 1.224 -15.713 1.00 84.88 270 HIS A C 1
ATOM 2248 O O . HIS A 1 270 ? 8.927 1.601 -16.548 1.00 84.88 270 HIS A O 1
ATOM 2254 N N . VAL A 1 271 ? 8.365 0.234 -14.852 1.00 86.12 271 VAL A N 1
ATOM 2255 C CA . VAL A 1 271 ? 9.633 -0.517 -14.866 1.00 86.12 271 VAL A CA 1
ATOM 2256 C C . VAL A 1 271 ? 9.774 -1.317 -16.164 1.00 86.12 271 VAL A C 1
ATOM 2258 O O . VAL A 1 271 ? 10.825 -1.267 -16.809 1.00 86.12 271 VAL A O 1
ATOM 2261 N N . ARG A 1 272 ? 8.709 -2.009 -16.588 1.00 84.81 272 ARG A N 1
ATOM 2262 C CA . ARG A 1 272 ? 8.668 -2.743 -17.860 1.00 84.81 272 ARG A CA 1
ATOM 2263 C C . ARG A 1 272 ? 8.922 -1.814 -19.047 1.00 84.81 272 ARG A C 1
ATOM 2265 O O . ARG A 1 272 ? 9.804 -2.091 -19.854 1.00 84.81 272 ARG A O 1
ATOM 2272 N N . ASP A 1 273 ? 8.211 -0.692 -19.122 1.00 82.19 273 ASP A N 1
ATOM 2273 C CA . ASP A 1 273 ? 8.328 0.273 -20.219 1.00 82.19 273 ASP A CA 1
ATOM 2274 C C . ASP A 1 273 ? 9.756 0.857 -20.286 1.00 82.19 273 ASP A C 1
ATOM 2276 O O . ASP A 1 273 ? 10.317 1.029 -21.371 1.00 82.19 273 ASP A O 1
ATOM 2280 N N . ALA A 1 274 ? 10.393 1.110 -19.136 1.00 91.75 274 ALA A N 1
ATOM 2281 C CA . ALA A 1 274 ? 11.786 1.557 -19.071 1.00 91.75 274 ALA A CA 1
ATOM 2282 C C . ALA A 1 274 ? 12.773 0.481 -19.572 1.00 91.75 274 ALA A C 1
ATOM 2284 O O . ALA A 1 274 ? 13.703 0.782 -20.332 1.00 91.75 274 ALA A O 1
ATOM 2285 N N . LEU A 1 275 ? 12.564 -0.786 -19.200 1.00 87.12 275 LEU A N 1
ATOM 2286 C CA . LEU A 1 275 ? 13.348 -1.918 -19.705 1.00 87.12 275 LEU A CA 1
ATOM 2287 C C . LEU A 1 275 ? 13.180 -2.096 -21.218 1.00 87.12 275 LEU A C 1
ATOM 2289 O O . LEU A 1 275 ? 14.169 -2.285 -21.923 1.00 87.12 275 LEU A O 1
ATOM 2293 N N . GLU A 1 276 ? 11.960 -1.997 -21.736 1.00 86.25 276 GLU A N 1
ATOM 2294 C CA . GLU A 1 276 ? 11.678 -2.141 -23.167 1.00 86.25 276 GLU A CA 1
ATOM 2295 C C . GLU A 1 276 ? 12.325 -1.019 -23.988 1.00 86.25 276 GLU A C 1
ATOM 2297 O O . GLU A 1 276 ? 13.038 -1.288 -24.958 1.00 86.25 276 GLU A O 1
ATOM 2302 N N . ARG A 1 277 ? 12.167 0.241 -23.564 1.00 90.75 277 ARG A N 1
ATOM 2303 C CA . ARG A 1 277 ? 12.741 1.410 -24.261 1.00 90.75 277 ARG A CA 1
ATOM 2304 C C . ARG A 1 277 ? 14.260 1.405 -24.277 1.00 90.75 277 ARG A C 1
ATOM 2306 O O . ARG A 1 277 ? 14.869 1.778 -25.277 1.00 90.75 277 ARG A O 1
ATOM 2313 N N . SER A 1 278 ? 14.868 0.960 -23.183 1.00 94.25 278 SER A N 1
ATOM 2314 C CA . SER A 1 278 ? 16.321 0.811 -23.077 1.00 94.25 278 SER A CA 1
ATOM 2315 C C . SER A 1 278 ? 16.850 -0.463 -23.744 1.00 94.25 278 SER A C 1
ATOM 2317 O O . SER A 1 278 ? 18.056 -0.708 -23.727 1.00 94.25 278 SER A O 1
ATOM 2319 N N . LYS A 1 279 ? 15.974 -1.312 -24.304 1.00 93.94 279 LYS A N 1
ATOM 2320 C CA . LYS A 1 279 ? 16.323 -2.656 -24.796 1.00 93.94 279 LYS A CA 1
ATOM 2321 C C . LYS A 1 279 ? 17.066 -3.484 -23.735 1.00 93.94 279 LYS A C 1
ATOM 2323 O O . LYS A 1 279 ? 17.946 -4.283 -24.047 1.00 93.94 279 LYS A O 1
ATOM 2328 N N . GLY A 1 280 ? 16.720 -3.273 -22.466 1.00 91.56 280 GLY A N 1
ATOM 2329 C CA . GLY A 1 280 ? 17.282 -3.945 -21.302 1.00 91.56 280 GLY A CA 1
ATOM 2330 C C . GLY A 1 280 ? 18.625 -3.405 -20.811 1.00 91.56 280 GLY A C 1
ATOM 2331 O O . GLY A 1 280 ? 19.171 -3.991 -19.877 1.00 91.56 280 GLY A O 1
ATOM 2332 N N . SER A 1 281 ? 19.169 -2.319 -21.377 1.00 95.69 281 SER A N 1
ATOM 2333 C CA . SER A 1 281 ? 20.490 -1.805 -20.974 1.00 95.69 281 SER A CA 1
ATOM 2334 C C . SER A 1 281 ? 20.533 -1.316 -19.522 1.00 95.69 281 SER A C 1
ATOM 2336 O O . SER A 1 281 ? 21.582 -1.397 -18.891 1.00 95.69 281 SER A O 1
ATOM 2338 N N . ILE A 1 282 ? 19.399 -0.865 -18.972 1.00 96.38 282 ILE A N 1
ATOM 2339 C CA . ILE A 1 282 ? 19.290 -0.398 -17.578 1.00 96.38 282 ILE A CA 1
ATOM 2340 C C . ILE A 1 282 ? 19.026 -1.532 -16.576 1.00 96.38 282 ILE A C 1
ATOM 2342 O O . ILE A 1 282 ? 18.929 -1.284 -15.380 1.00 96.38 282 ILE A O 1
ATOM 2346 N N . ARG A 1 283 ? 18.881 -2.789 -17.021 1.00 96.94 283 ARG A N 1
ATOM 2347 C CA . ARG A 1 283 ? 18.457 -3.891 -16.138 1.00 96.94 283 ARG A CA 1
ATOM 2348 C C . ARG A 1 283 ? 19.398 -4.099 -14.953 1.00 96.94 283 ARG A C 1
ATOM 2350 O O . ARG A 1 283 ? 18.931 -4.312 -13.841 1.00 96.94 283 ARG A O 1
ATOM 2357 N N . ALA A 1 284 ? 20.708 -4.036 -15.190 1.00 97.19 284 ALA A N 1
ATOM 2358 C CA . ALA A 1 284 ? 21.704 -4.196 -14.132 1.00 97.19 284 ALA A CA 1
ATOM 2359 C C . ALA A 1 284 ? 21.616 -3.068 -13.091 1.00 97.19 284 ALA A C 1
ATOM 2361 O O . ALA A 1 284 ? 21.724 -3.323 -11.896 1.00 97.19 284 ALA A O 1
ATOM 2362 N N . GLU A 1 285 ? 21.355 -1.841 -13.543 1.00 95.94 285 GLU A N 1
ATOM 2363 C CA . GLU A 1 285 ? 21.164 -0.681 -12.674 1.00 95.94 285 GLU A CA 1
ATOM 2364 C C . GLU A 1 285 ? 19.881 -0.803 -11.840 1.00 95.94 285 GLU A C 1
ATOM 2366 O O . GLU A 1 285 ? 19.912 -0.601 -10.628 1.00 95.94 285 GLU A O 1
ATOM 2371 N N . LEU A 1 286 ? 18.766 -1.210 -12.456 1.00 95.88 286 LEU A N 1
ATOM 2372 C CA . LEU A 1 286 ? 17.515 -1.469 -11.736 1.00 95.88 286 LEU A CA 1
ATOM 2373 C C . LEU A 1 286 ? 17.682 -2.581 -10.696 1.00 95.88 286 LEU A C 1
ATOM 2375 O O . LEU A 1 286 ? 17.207 -2.437 -9.572 1.00 95.88 286 LEU A O 1
ATOM 2379 N N . GLN A 1 287 ? 18.379 -3.667 -11.048 1.00 97.56 287 GLN A N 1
ATOM 2380 C CA . GLN A 1 287 ? 18.662 -4.762 -10.118 1.00 97.56 287 GLN A CA 1
ATOM 2381 C C . GLN A 1 287 ? 19.465 -4.263 -8.919 1.00 97.56 287 GLN A C 1
ATOM 2383 O O . GLN A 1 287 ? 19.097 -4.546 -7.784 1.00 97.56 287 GLN A O 1
ATOM 2388 N N . GLN A 1 288 ? 20.501 -3.457 -9.157 1.00 96.00 288 GLN A N 1
ATOM 2389 C CA . GLN A 1 288 ? 21.299 -2.885 -8.080 1.00 96.00 288 GLN A CA 1
ATOM 2390 C C . GLN A 1 288 ? 20.452 -2.016 -7.137 1.00 96.00 288 GLN A C 1
ATOM 2392 O O . GLN A 1 288 ? 20.552 -2.152 -5.919 1.00 96.00 288 GLN A O 1
ATOM 2397 N N . ARG A 1 289 ? 19.571 -1.161 -7.673 1.00 94.00 289 ARG A N 1
ATOM 2398 C CA . ARG A 1 289 ? 18.667 -0.324 -6.860 1.00 94.00 289 ARG A CA 1
ATOM 2399 C C . ARG A 1 289 ? 17.699 -1.169 -6.019 1.00 94.00 289 ARG A C 1
ATOM 2401 O O . ARG A 1 289 ? 17.448 -0.844 -4.854 1.00 94.00 289 ARG A O 1
ATOM 2408 N N . VAL A 1 290 ? 17.178 -2.262 -6.587 1.00 95.62 290 VAL A N 1
ATOM 2409 C CA . VAL A 1 290 ? 16.342 -3.243 -5.873 1.00 95.62 290 VAL A CA 1
ATOM 2410 C C . VAL A 1 290 ? 17.128 -3.906 -4.740 1.00 95.62 290 VAL A C 1
ATOM 2412 O O . VAL A 1 290 ? 16.646 -3.909 -3.608 1.00 95.62 290 VAL A O 1
ATOM 2415 N N . ASP A 1 291 ? 18.338 -4.396 -5.013 1.00 95.62 291 ASP A N 1
ATOM 2416 C CA . ASP A 1 291 ? 19.188 -5.109 -4.050 1.00 95.62 291 ASP A CA 1
ATOM 2417 C C . ASP A 1 291 ? 19.652 -4.210 -2.892 1.00 95.62 291 ASP A C 1
ATOM 2419 O O . ASP A 1 291 ? 19.700 -4.634 -1.731 1.00 95.62 291 ASP A O 1
ATOM 2423 N N . ASP A 1 292 ? 20.022 -2.965 -3.193 1.00 91.19 292 ASP A N 1
ATOM 2424 C CA . ASP A 1 292 ? 20.689 -2.069 -2.247 1.00 91.19 292 ASP A CA 1
ATOM 2425 C C . ASP A 1 292 ? 19.724 -1.268 -1.378 1.00 91.19 292 ASP A C 1
ATOM 2427 O O . ASP A 1 292 ? 20.010 -1.038 -0.194 1.00 91.19 292 ASP A O 1
ATOM 2431 N N . PHE A 1 293 ? 18.578 -0.869 -1.932 1.00 89.06 293 PHE A N 1
ATOM 2432 C CA . PHE A 1 293 ? 17.693 0.081 -1.269 1.00 89.06 293 PHE A CA 1
ATOM 2433 C C . PHE A 1 293 ? 16.244 -0.385 -1.189 1.00 89.06 293 PHE A C 1
ATOM 2435 O O . PHE A 1 293 ? 15.754 -0.624 -0.085 1.00 89.06 293 PHE A O 1
ATOM 2442 N N . PHE A 1 294 ? 15.552 -0.520 -2.324 1.00 91.62 294 PHE A N 1
ATOM 2443 C CA . PHE A 1 294 ? 14.093 -0.665 -2.313 1.00 91.62 294 PHE A CA 1
ATOM 2444 C C . PHE A 1 294 ? 13.652 -1.953 -1.625 1.00 91.62 294 PHE A C 1
ATOM 2446 O O . PHE A 1 294 ? 12.848 -1.911 -0.697 1.00 91.62 294 PHE A O 1
ATOM 2453 N N . TYR A 1 295 ? 14.213 -3.096 -2.020 1.00 95.25 295 TYR A N 1
ATOM 2454 C CA . TYR A 1 295 ? 13.804 -4.373 -1.451 1.00 95.25 295 TYR A CA 1
ATOM 2455 C C . TYR A 1 295 ? 14.146 -4.480 0.045 1.00 95.25 295 TYR A C 1
ATOM 2457 O O . TYR A 1 295 ? 13.234 -4.755 0.827 1.00 95.25 295 TYR A O 1
ATOM 2465 N N . PRO A 1 296 ? 15.387 -4.189 0.500 1.00 94.38 296 PRO A N 1
ATOM 2466 C CA . PRO A 1 296 ? 15.700 -4.153 1.930 1.00 94.38 296 PRO A CA 1
ATOM 2467 C C . PRO A 1 296 ? 14.773 -3.246 2.744 1.00 94.38 296 PRO A C 1
ATOM 2469 O O . PRO A 1 296 ? 14.313 -3.638 3.817 1.00 94.38 296 PRO A O 1
ATOM 2472 N N . MET A 1 297 ? 14.478 -2.047 2.231 1.00 89.62 297 MET A N 1
ATOM 2473 C CA . MET A 1 297 ? 13.637 -1.069 2.914 1.00 89.62 297 MET A CA 1
ATOM 2474 C C . MET A 1 297 ? 12.231 -1.621 3.177 1.00 89.62 297 MET A C 1
ATOM 2476 O O . MET A 1 297 ? 11.795 -1.618 4.327 1.00 89.62 297 MET A O 1
ATOM 2480 N N . PHE A 1 298 ? 11.559 -2.189 2.170 1.00 89.88 298 PHE A N 1
ATOM 2481 C CA . PHE A 1 298 ? 10.210 -2.742 2.355 1.00 89.88 298 PHE A CA 1
ATOM 2482 C C . PHE A 1 298 ? 10.190 -4.037 3.171 1.00 89.88 298 PHE A C 1
ATOM 2484 O O . PHE A 1 298 ? 9.272 -4.245 3.967 1.00 89.88 298 PHE A O 1
ATOM 2491 N N . MET A 1 299 ? 11.233 -4.868 3.079 1.00 93.81 299 MET A N 1
ATOM 2492 C CA . MET A 1 299 ? 11.374 -6.034 3.959 1.00 93.81 299 MET A CA 1
ATOM 2493 C C . MET A 1 299 ? 11.447 -5.622 5.437 1.00 93.81 299 MET A C 1
ATOM 2495 O O . MET A 1 299 ? 10.821 -6.258 6.293 1.00 93.81 299 MET A O 1
ATOM 2499 N N . ALA A 1 300 ? 12.156 -4.529 5.737 1.00 91.25 300 ALA A N 1
ATOM 2500 C CA . ALA A 1 300 ? 12.223 -3.955 7.077 1.00 91.25 300 ALA A CA 1
ATOM 2501 C C . ALA A 1 300 ? 10.927 -3.247 7.506 1.00 91.25 300 ALA A C 1
ATOM 2503 O O . ALA A 1 300 ? 10.599 -3.284 8.693 1.00 91.25 300 ALA A O 1
ATOM 2504 N N . SER A 1 301 ? 10.156 -2.674 6.575 1.00 89.31 301 SER A N 1
ATOM 2505 C CA . SER A 1 301 ? 8.869 -2.015 6.863 1.00 89.31 301 SER A CA 1
ATOM 2506 C C . SER A 1 301 ? 7.810 -2.959 7.443 1.00 89.31 301 SER A C 1
ATOM 2508 O O . SER A 1 301 ? 6.977 -2.525 8.238 1.00 89.31 301 SER A O 1
ATOM 2510 N N . PHE A 1 302 ? 7.874 -4.266 7.154 1.00 91.69 302 PHE A N 1
ATOM 2511 C CA . PHE A 1 302 ? 7.047 -5.259 7.856 1.00 91.69 302 PHE A CA 1
ATOM 2512 C C . PHE A 1 302 ? 7.404 -5.376 9.353 1.00 91.69 302 PHE A C 1
ATOM 2514 O O . PHE A 1 302 ? 6.566 -5.777 10.154 1.00 91.69 302 PHE A O 1
ATOM 2521 N N . GLY A 1 303 ? 8.625 -5.010 9.762 1.00 89.38 303 GLY A N 1
ATOM 2522 C CA . GLY A 1 303 ? 9.104 -4.999 11.151 1.00 89.38 303 GLY A CA 1
ATOM 2523 C C . GLY A 1 303 ? 9.563 -6.365 11.677 1.00 89.38 303 GLY A C 1
ATOM 2524 O O . GLY A 1 303 ? 9.082 -7.403 11.248 1.00 89.38 303 GLY A O 1
ATOM 2525 N N . GLY A 1 304 ? 10.477 -6.410 12.649 1.00 88.12 304 GLY A N 1
ATOM 2526 C CA . GLY A 1 304 ? 11.100 -7.668 13.108 1.00 88.12 304 GLY A CA 1
ATOM 2527 C C . GLY A 1 304 ? 10.131 -8.770 13.589 1.00 88.12 304 GLY A C 1
ATOM 2528 O O . GLY A 1 304 ? 9.009 -8.491 14.014 1.00 88.12 304 GLY A O 1
ATOM 2529 N N . SER A 1 305 ? 10.587 -10.029 13.552 1.00 87.44 305 SER A N 1
ATOM 2530 C CA . SER A 1 305 ? 9.812 -11.247 13.870 1.00 87.44 305 SER A CA 1
ATOM 2531 C C . SER A 1 305 ? 9.144 -11.240 15.251 1.00 87.44 305 SER A C 1
ATOM 2533 O O . SER A 1 305 ? 8.010 -11.674 15.407 1.00 87.44 305 SER A O 1
ATOM 2535 N N . LYS A 1 306 ? 9.814 -10.694 16.276 1.00 86.69 306 LYS A N 1
ATOM 2536 C CA . LYS A 1 306 ? 9.326 -10.671 17.672 1.00 86.69 306 LYS A CA 1
ATOM 2537 C C . LYS A 1 306 ? 8.715 -9.320 18.063 1.00 86.69 306 LYS A C 1
ATOM 2539 O O . LYS A 1 306 ? 8.939 -8.816 19.162 1.00 86.69 306 LYS A O 1
ATOM 2544 N N . SER A 1 307 ? 7.985 -8.693 17.141 1.00 90.69 307 SER A N 1
ATOM 2545 C CA . SER A 1 307 ? 7.368 -7.385 17.375 1.00 90.69 307 SER A CA 1
ATOM 2546 C C . SER A 1 307 ? 6.226 -7.473 18.391 1.00 90.69 307 SER A C 1
ATOM 2548 O O . SER A 1 307 ? 5.166 -8.033 18.106 1.00 90.69 307 SER A O 1
ATOM 2550 N N . ARG A 1 308 ? 6.405 -6.827 19.554 1.00 93.38 308 ARG A N 1
ATOM 2551 C CA . ARG A 1 308 ? 5.336 -6.654 20.553 1.00 93.38 308 ARG A CA 1
ATOM 2552 C C . ARG A 1 308 ? 4.110 -5.965 19.950 1.00 93.38 308 ARG A C 1
ATOM 2554 O O . ARG A 1 308 ? 2.991 -6.317 20.297 1.00 93.38 308 ARG A O 1
ATOM 2561 N N . ASN A 1 309 ? 4.311 -5.010 19.041 1.00 94.19 309 ASN A N 1
ATOM 2562 C CA . ASN A 1 309 ? 3.202 -4.295 18.415 1.00 94.19 309 ASN A CA 1
ATOM 2563 C C . ASN A 1 309 ? 2.358 -5.229 17.543 1.00 94.19 309 ASN A C 1
ATOM 2565 O O . ASN A 1 309 ? 1.145 -5.263 17.714 1.00 94.19 309 ASN A O 1
ATOM 2569 N N . ASN A 1 310 ? 2.990 -6.031 16.674 1.00 94.88 310 ASN A N 1
ATOM 2570 C CA . ASN A 1 310 ? 2.264 -6.996 15.842 1.00 94.88 310 ASN A CA 1
ATOM 2571 C C . ASN A 1 310 ? 1.507 -8.013 16.711 1.00 94.88 310 ASN A C 1
ATOM 2573 O O . ASN A 1 310 ? 0.315 -8.218 16.497 1.00 94.88 310 ASN A O 1
ATOM 2577 N N . GLN A 1 311 ? 2.156 -8.563 17.744 1.00 94.38 311 GLN A N 1
ATOM 2578 C CA . GLN A 1 311 ? 1.513 -9.501 18.666 1.00 94.38 311 GLN A CA 1
ATOM 2579 C C . GLN A 1 311 ? 0.259 -8.897 19.314 1.00 94.38 311 GLN A C 1
ATOM 2581 O O . GLN A 1 311 ? -0.791 -9.534 19.341 1.00 94.38 311 GLN A O 1
ATOM 2586 N N . MET A 1 312 ? 0.348 -7.659 19.807 1.00 96.12 312 MET A N 1
ATOM 2587 C CA . MET A 1 312 ? -0.777 -6.989 20.462 1.00 96.12 312 MET A CA 1
ATOM 2588 C C . MET A 1 312 ? -1.889 -6.611 19.481 1.00 96.12 312 MET A C 1
ATOM 2590 O O . MET A 1 312 ? -3.063 -6.761 19.815 1.00 96.12 312 MET A O 1
ATOM 2594 N N . TRP A 1 313 ? -1.555 -6.173 18.265 1.00 96.81 313 TRP A N 1
ATOM 2595 C CA . TRP A 1 313 ? -2.556 -5.919 17.229 1.00 96.81 313 TRP A CA 1
ATOM 2596 C C . TRP A 1 313 ? -3.300 -7.196 16.837 1.00 96.81 313 TRP A C 1
ATOM 2598 O O . TRP A 1 313 ? -4.524 -7.167 16.746 1.00 96.81 313 TRP A O 1
ATOM 2608 N N . ARG A 1 314 ? -2.604 -8.330 16.698 1.00 95.44 314 ARG A N 1
ATOM 2609 C CA . ARG A 1 314 ? -3.240 -9.628 16.428 1.00 95.44 314 ARG A CA 1
ATOM 2610 C C . ARG A 1 314 ? -4.106 -10.116 17.588 1.00 95.44 314 ARG A C 1
ATOM 2612 O O . ARG A 1 314 ? -5.235 -10.538 17.365 1.00 95.44 314 ARG A O 1
ATOM 2619 N N . GLN A 1 315 ? -3.637 -9.989 18.833 1.00 95.44 315 GLN A N 1
ATOM 2620 C CA . GLN A 1 315 ? -4.447 -10.312 20.019 1.00 95.44 315 GLN A CA 1
ATOM 2621 C C . GLN A 1 315 ? -5.746 -9.506 20.066 1.00 95.44 315 GLN A C 1
ATOM 2623 O O . GLN A 1 315 ? -6.780 -10.028 20.470 1.00 95.44 315 GLN A O 1
ATOM 2628 N N . TRP A 1 316 ? -5.723 -8.243 19.644 1.00 97.25 316 TRP A N 1
ATOM 2629 C CA . TRP A 1 316 ? -6.927 -7.418 19.565 1.00 97.25 316 TRP A CA 1
ATOM 2630 C C . TRP A 1 316 ? -7.721 -7.593 18.269 1.00 97.25 316 TRP A C 1
ATOM 2632 O O . TRP A 1 316 ? -8.690 -6.869 18.075 1.00 97.25 316 TRP A O 1
ATOM 2642 N N . GLY A 1 317 ? -7.352 -8.524 17.386 1.00 93.75 317 GLY A N 1
ATOM 2643 C CA . GLY A 1 317 ? -8.022 -8.730 16.099 1.00 93.75 317 GLY A CA 1
ATOM 2644 C C . GLY A 1 317 ? -7.897 -7.539 15.144 1.00 93.75 317 GLY A C 1
ATOM 2645 O O . GLY A 1 317 ? -8.720 -7.386 14.255 1.00 93.75 317 GLY A O 1
ATOM 2646 N N . LEU A 1 318 ? -6.914 -6.658 15.344 1.00 95.75 318 LEU A N 1
ATOM 2647 C CA . LEU A 1 318 ? -6.664 -5.486 14.498 1.00 95.75 318 LEU A CA 1
ATOM 2648 C C . LEU A 1 318 ? -5.830 -5.813 13.252 1.00 95.75 318 LEU A C 1
ATOM 2650 O O . LEU A 1 318 ? -5.914 -5.095 12.259 1.00 95.75 318 LEU A O 1
ATOM 2654 N N . LYS A 1 319 ? -5.011 -6.864 13.351 1.00 94.19 319 LYS A N 1
ATOM 2655 C CA . LYS A 1 319 ? -4.225 -7.494 12.284 1.00 94.19 319 LYS A CA 1
ATOM 2656 C C . LYS A 1 319 ? -4.416 -9.006 12.365 1.00 94.19 319 LYS A C 1
ATOM 2658 O O . LYS A 1 319 ? -4.811 -9.512 13.417 1.00 94.19 319 LYS A O 1
ATOM 2663 N N . LEU A 1 320 ? -4.107 -9.725 11.295 1.00 87.81 320 LEU A N 1
ATOM 2664 C CA . LEU A 1 320 ? -4.356 -11.162 11.186 1.00 87.81 320 LEU A CA 1
ATOM 2665 C C . LEU A 1 320 ? -3.062 -11.964 11.352 1.00 87.81 320 LEU A C 1
ATOM 2667 O O . LEU A 1 320 ? -2.978 -12.878 12.180 1.00 87.81 320 LEU A O 1
ATOM 2671 N N . HIS A 1 321 ? -2.020 -11.572 10.629 1.00 90.31 321 HIS A N 1
ATOM 2672 C CA . HIS A 1 321 ? -0.818 -12.363 10.433 1.00 90.31 321 HIS A CA 1
ATOM 2673 C C . HIS A 1 321 ? 0.417 -11.768 11.107 1.00 90.31 321 HIS A C 1
ATOM 2675 O O . HIS A 1 321 ? 0.538 -10.570 11.396 1.00 90.31 321 HIS A O 1
ATOM 2681 N N . SER A 1 322 ? 1.374 -12.657 11.378 1.00 92.62 322 SER A N 1
ATOM 2682 C CA . SER A 1 322 ? 2.695 -12.262 11.853 1.00 92.62 322 SER A CA 1
ATOM 2683 C C . SER A 1 322 ? 3.463 -11.500 10.769 1.00 92.62 322 SER A C 1
ATOM 2685 O O . SER A 1 322 ? 3.252 -11.701 9.572 1.00 92.62 322 SER A O 1
ATOM 2687 N N . ASN A 1 323 ? 4.421 -10.674 11.189 1.00 93.25 323 ASN A N 1
ATOM 2688 C CA . ASN A 1 323 ? 5.304 -9.978 10.254 1.00 93.25 323 ASN A CA 1
ATOM 2689 C C . ASN A 1 323 ? 6.120 -10.950 9.375 1.00 93.25 323 ASN A C 1
ATOM 2691 O O . ASN A 1 323 ? 6.411 -10.625 8.227 1.00 93.25 323 ASN A O 1
ATOM 2695 N N . ASP A 1 324 ? 6.494 -12.126 9.899 1.00 92.75 324 ASP A N 1
ATOM 2696 C CA . ASP A 1 324 ? 7.223 -13.152 9.137 1.00 92.75 324 ASP A CA 1
ATOM 2697 C C . ASP A 1 324 ? 6.351 -13.766 8.039 1.00 92.75 324 ASP A C 1
ATOM 2699 O O . ASP A 1 324 ? 6.806 -13.917 6.908 1.00 92.75 324 ASP A O 1
ATOM 2703 N N . THR A 1 325 ? 5.088 -14.064 8.354 1.00 91.62 325 THR A N 1
ATOM 2704 C CA . THR A 1 325 ? 4.115 -14.587 7.385 1.00 91.62 325 THR A CA 1
ATOM 2705 C C . THR A 1 325 ? 3.918 -13.606 6.230 1.00 91.62 325 THR A C 1
ATOM 2707 O O . THR A 1 325 ? 4.006 -13.998 5.069 1.00 91.62 325 THR A O 1
ATOM 2710 N N . LEU A 1 326 ? 3.719 -12.322 6.547 1.00 92.31 326 LEU A N 1
ATOM 2711 C CA . LEU A 1 326 ? 3.537 -11.273 5.542 1.00 92.31 326 LEU A CA 1
ATOM 2712 C C . LEU A 1 326 ? 4.782 -11.100 4.666 1.00 92.31 326 LEU A C 1
ATOM 2714 O O . LEU A 1 326 ? 4.664 -11.038 3.445 1.00 92.31 326 LEU A O 1
ATOM 2718 N N . ARG A 1 327 ? 5.982 -11.099 5.267 1.00 93.94 327 ARG A N 1
ATOM 2719 C CA . ARG A 1 327 ? 7.249 -11.062 4.520 1.00 93.94 327 ARG A CA 1
ATOM 2720 C C . ARG A 1 327 ? 7.400 -12.233 3.564 1.00 93.94 327 ARG A C 1
ATOM 2722 O O . ARG A 1 327 ? 7.793 -12.017 2.425 1.00 93.94 327 ARG A O 1
ATOM 2729 N N . ALA A 1 328 ? 7.131 -13.452 4.027 1.00 92.06 328 ALA A N 1
ATOM 2730 C CA . ALA A 1 328 ? 7.293 -14.651 3.213 1.00 92.06 328 ALA A CA 1
ATOM 2731 C C . ALA A 1 328 ? 6.358 -14.624 1.998 1.00 92.06 328 ALA A C 1
ATOM 2733 O O . ALA A 1 328 ? 6.790 -14.899 0.880 1.00 92.06 328 ALA A O 1
ATOM 2734 N N . ALA A 1 329 ? 5.102 -14.224 2.201 1.00 84.81 329 ALA A N 1
ATOM 2735 C CA . ALA A 1 329 ? 4.137 -14.108 1.119 1.00 84.81 329 ALA A CA 1
ATOM 2736 C C . ALA A 1 329 ? 4.479 -12.971 0.146 1.00 84.81 329 ALA A C 1
ATOM 2738 O O . ALA A 1 329 ? 4.443 -13.182 -1.065 1.00 84.81 329 ALA A O 1
ATOM 2739 N N . TYR A 1 330 ? 4.868 -11.797 0.655 1.00 89.50 330 TYR A N 1
ATOM 2740 C CA . TYR A 1 330 ? 5.354 -10.690 -0.173 1.00 89.50 330 TYR A CA 1
ATOM 2741 C C . TYR A 1 330 ? 6.589 -11.095 -0.985 1.00 89.50 330 TYR A C 1
ATOM 2743 O O . TYR A 1 330 ? 6.675 -10.799 -2.174 1.00 89.50 330 TYR A O 1
ATOM 2751 N N . HIS A 1 331 ? 7.533 -11.816 -0.372 1.00 92.00 331 HIS A N 1
ATOM 2752 C CA . HIS A 1 331 ? 8.726 -12.314 -1.052 1.00 92.00 331 HIS A CA 1
ATOM 2753 C C . HIS A 1 331 ? 8.368 -13.272 -2.192 1.00 92.00 331 HIS A C 1
ATOM 2755 O O . HIS A 1 331 ? 8.861 -13.085 -3.303 1.00 92.00 331 HIS A O 1
ATOM 2761 N N . ALA A 1 332 ? 7.474 -14.232 -1.939 1.00 82.62 332 ALA A N 1
ATOM 2762 C CA . ALA A 1 332 ? 7.003 -15.178 -2.948 1.00 82.62 332 ALA A CA 1
ATOM 2763 C C . ALA A 1 332 ? 6.324 -14.475 -4.137 1.00 82.62 332 ALA A C 1
ATOM 2765 O O . ALA A 1 332 ? 6.610 -14.800 -5.288 1.00 82.62 332 ALA A O 1
ATOM 2766 N N . GLU A 1 333 ? 5.480 -13.467 -3.888 1.00 80.12 333 GLU A N 1
ATOM 2767 C CA . GLU A 1 333 ? 4.890 -12.675 -4.974 1.00 80.12 333 GLU A CA 1
ATOM 2768 C C . GLU A 1 333 ? 5.967 -11.888 -5.736 1.00 80.12 333 GLU A C 1
ATOM 2770 O O . GLU A 1 333 ? 6.010 -11.900 -6.968 1.00 80.12 333 GLU A O 1
ATOM 2775 N N . MET A 1 334 ? 6.866 -11.216 -5.017 1.00 84.50 334 MET A N 1
ATOM 2776 C CA . MET A 1 334 ? 7.896 -10.389 -5.637 1.00 84.50 334 MET A CA 1
ATOM 2777 C C . MET A 1 334 ? 8.900 -11.187 -6.470 1.00 84.50 334 MET A C 1
ATOM 2779 O O . MET A 1 334 ? 9.436 -10.632 -7.429 1.00 84.50 334 MET A O 1
ATOM 2783 N N . GLN A 1 335 ? 9.143 -12.461 -6.149 1.00 82.44 335 GLN A N 1
ATOM 2784 C CA . GLN A 1 335 ? 9.915 -13.365 -7.006 1.00 82.44 335 GLN A CA 1
ATOM 2785 C C . GLN A 1 335 ? 9.281 -13.455 -8.396 1.00 82.44 335 GLN A C 1
ATOM 2787 O O . GLN A 1 335 ? 9.945 -13.159 -9.385 1.00 82.44 335 GLN A O 1
ATOM 2792 N N . LEU A 1 336 ? 7.978 -13.737 -8.468 1.00 78.31 336 LEU A N 1
ATOM 2793 C CA . LEU A 1 336 ? 7.248 -13.832 -9.735 1.00 78.31 336 LEU A CA 1
ATOM 2794 C C . LEU A 1 336 ? 7.256 -12.502 -10.505 1.00 78.31 336 LEU A C 1
ATOM 2796 O O . LEU A 1 336 ? 7.468 -12.480 -11.720 1.00 78.31 336 LEU A O 1
ATOM 2800 N N . VAL A 1 337 ? 7.048 -11.385 -9.800 1.00 78.00 337 VAL A N 1
ATOM 2801 C CA . VAL A 1 337 ? 7.033 -10.044 -10.405 1.00 78.00 337 VAL A CA 1
ATOM 2802 C C . VAL A 1 337 ? 8.398 -9.700 -11.006 1.00 78.00 337 VAL A C 1
ATOM 2804 O O . VAL A 1 337 ? 8.466 -9.300 -12.169 1.00 78.00 337 VAL A O 1
ATOM 2807 N N . LEU A 1 338 ? 9.484 -9.878 -10.250 1.00 81.88 338 LEU A N 1
ATOM 2808 C CA . LEU A 1 338 ? 10.837 -9.558 -10.710 1.00 81.88 338 LEU A CA 1
ATOM 2809 C C . LEU A 1 338 ? 11.304 -10.513 -11.815 1.00 81.88 338 LEU A C 1
ATOM 2811 O O . LEU A 1 338 ? 11.853 -10.040 -12.812 1.00 81.88 338 LEU A O 1
ATOM 2815 N N . ASP A 1 339 ? 11.006 -11.809 -11.706 1.00 75.31 339 ASP A N 1
ATOM 2816 C CA . ASP A 1 339 ? 11.333 -12.798 -12.738 1.00 75.31 339 ASP A CA 1
ATOM 2817 C C . ASP A 1 339 ? 10.674 -12.440 -14.081 1.00 75.31 339 ASP A C 1
ATOM 2819 O O . ASP A 1 339 ? 11.312 -12.536 -15.132 1.00 75.31 339 ASP A O 1
ATOM 2823 N N . SER A 1 340 ? 9.434 -11.929 -14.064 1.00 76.62 340 SER A N 1
ATOM 2824 C CA . SER A 1 340 ? 8.738 -11.479 -15.282 1.00 76.62 340 SER A CA 1
ATOM 2825 C C . SER A 1 340 ? 9.421 -10.295 -15.989 1.00 76.62 340 SER A C 1
ATOM 2827 O O . SER A 1 340 ? 9.247 -10.106 -17.191 1.00 76.62 340 SER A O 1
ATOM 2829 N N . LEU A 1 341 ? 10.236 -9.522 -15.263 1.00 78.25 341 LEU A N 1
ATOM 2830 C CA . LEU A 1 341 ? 11.041 -8.409 -15.784 1.00 78.25 341 LEU A CA 1
ATOM 2831 C C . LEU A 1 341 ? 12.476 -8.848 -16.151 1.00 78.25 341 LEU A C 1
ATOM 2833 O O . LEU A 1 341 ? 13.306 -8.037 -16.584 1.00 78.25 341 LEU A O 1
ATOM 2837 N N . GLY A 1 342 ? 12.791 -10.138 -15.984 1.00 82.00 342 GLY A N 1
ATOM 2838 C CA . GLY A 1 342 ? 14.142 -10.686 -16.105 1.00 82.00 342 GLY A CA 1
ATOM 2839 C C . GLY A 1 342 ? 15.083 -10.234 -14.983 1.00 82.00 342 GLY A C 1
ATOM 2840 O O . GLY A 1 342 ? 16.300 -10.252 -15.165 1.00 82.00 342 GLY A O 1
ATOM 2841 N N . MET A 1 343 ? 14.527 -9.779 -13.862 1.00 92.75 343 MET A N 1
ATOM 2842 C CA . MET A 1 343 ? 15.224 -9.402 -12.631 1.00 92.75 343 MET A CA 1
ATOM 2843 C C . MET A 1 343 ? 15.103 -10.538 -11.607 1.00 92.75 343 MET A C 1
ATOM 2845 O O . MET A 1 343 ? 14.464 -11.547 -11.880 1.00 92.75 343 MET A O 1
ATOM 2849 N N . LYS A 1 344 ? 15.730 -10.402 -10.437 1.00 94.50 344 LYS A N 1
ATOM 2850 C CA . LYS A 1 344 ? 15.662 -11.404 -9.364 1.00 94.50 344 LYS A CA 1
ATOM 2851 C C . LYS A 1 344 ? 15.330 -10.760 -8.030 1.00 94.50 344 LYS A C 1
ATOM 2853 O O . LYS A 1 344 ? 15.865 -9.701 -7.705 1.00 94.50 344 LYS A O 1
ATOM 2858 N N . ALA A 1 345 ? 14.489 -11.418 -7.237 1.00 91.69 345 ALA A N 1
ATOM 2859 C CA . ALA A 1 345 ? 14.318 -11.037 -5.840 1.00 91.69 345 ALA A CA 1
ATOM 2860 C C . ALA A 1 345 ? 15.619 -11.311 -5.055 1.00 91.69 345 ALA A C 1
ATOM 2862 O O . ALA A 1 345 ? 16.189 -12.399 -5.204 1.00 91.69 345 ALA A O 1
ATOM 2863 N N . PRO A 1 346 ? 16.088 -10.371 -4.215 1.00 96.50 346 PRO A N 1
ATOM 2864 C CA . PRO A 1 346 ? 17.196 -10.619 -3.297 1.00 96.50 346 PRO A CA 1
ATOM 2865 C C . PRO A 1 346 ? 16.866 -11.732 -2.300 1.00 96.50 346 PRO A C 1
ATOM 2867 O O . PRO A 1 346 ? 15.696 -11.979 -2.009 1.00 96.50 346 PRO A O 1
ATOM 2870 N N . ASP A 1 347 ? 17.892 -12.347 -1.704 1.00 96.69 347 ASP A N 1
ATOM 2871 C CA . ASP A 1 347 ? 17.682 -13.247 -0.566 1.00 96.69 347 ASP A CA 1
ATOM 2872 C C . ASP A 1 347 ? 16.929 -12.519 0.560 1.00 96.69 347 ASP A C 1
ATOM 2874 O O . ASP A 1 347 ? 17.308 -11.422 0.985 1.00 96.69 347 ASP A O 1
ATOM 2878 N N . MET A 1 348 ? 15.851 -13.145 1.035 1.00 94.94 348 MET A N 1
ATOM 2879 C CA . MET A 1 348 ? 14.921 -12.542 1.984 1.00 94.94 348 MET A CA 1
ATOM 2880 C C . MET A 1 348 ? 15.599 -12.149 3.306 1.00 94.94 348 MET A C 1
ATOM 2882 O O . MET A 1 348 ? 15.314 -11.076 3.844 1.00 94.94 348 MET A O 1
ATOM 2886 N N . ASN A 1 349 ? 16.500 -12.992 3.822 1.00 93.81 349 ASN A N 1
ATOM 2887 C CA . ASN A 1 349 ? 17.172 -12.757 5.100 1.00 93.81 349 ASN A CA 1
ATOM 2888 C C . ASN A 1 349 ? 18.240 -11.670 4.955 1.00 93.81 349 ASN A C 1
ATOM 2890 O O . ASN A 1 349 ? 18.283 -10.742 5.761 1.00 93.81 349 ASN A O 1
ATOM 2894 N N . VAL A 1 350 ? 19.038 -11.724 3.882 1.00 95.06 350 VAL A N 1
ATOM 2895 C CA . VAL A 1 350 ? 20.047 -10.695 3.578 1.00 95.06 350 VAL A CA 1
ATOM 2896 C C . VAL A 1 350 ? 19.396 -9.320 3.414 1.00 95.06 350 VAL A C 1
ATOM 2898 O O . VAL A 1 350 ? 19.889 -8.326 3.957 1.00 95.06 350 VAL A O 1
ATOM 2901 N N . ALA A 1 351 ? 18.279 -9.247 2.686 1.00 94.19 351 ALA A N 1
ATOM 2902 C CA . ALA A 1 351 ? 17.543 -8.003 2.499 1.00 94.19 351 ALA A CA 1
ATOM 2903 C C . ALA A 1 351 ? 16.964 -7.471 3.816 1.00 94.19 351 ALA A C 1
ATOM 2905 O O . ALA A 1 351 ? 17.088 -6.277 4.095 1.00 94.19 351 ALA A O 1
ATOM 2906 N N . LEU A 1 352 ? 16.376 -8.341 4.644 1.00 93.50 352 LEU A N 1
ATOM 2907 C CA . LEU A 1 352 ? 15.842 -7.952 5.948 1.00 93.50 352 LEU A CA 1
ATOM 2908 C C . LEU A 1 352 ? 16.941 -7.395 6.861 1.00 93.50 352 LEU A C 1
ATOM 2910 O O . LEU A 1 352 ? 16.783 -6.297 7.395 1.00 93.50 352 LEU A O 1
ATOM 2914 N N . ASP A 1 353 ? 18.067 -8.095 6.999 1.00 93.00 353 ASP A N 1
ATOM 2915 C CA . ASP A 1 353 ? 19.188 -7.655 7.838 1.00 93.00 353 ASP A CA 1
ATOM 2916 C C . ASP A 1 353 ? 19.717 -6.287 7.392 1.00 93.00 353 ASP A C 1
ATOM 2918 O O . ASP A 1 353 ? 19.935 -5.382 8.209 1.00 93.00 353 ASP A O 1
ATOM 2922 N N . ARG A 1 354 ? 19.856 -6.096 6.075 1.00 92.00 354 ARG A N 1
ATOM 2923 C CA . ARG A 1 354 ? 20.270 -4.823 5.477 1.00 92.00 354 ARG A CA 1
ATOM 2924 C C . ARG A 1 354 ? 19.274 -3.703 5.785 1.00 92.00 354 ARG A C 1
ATOM 2926 O O . ARG A 1 354 ? 19.690 -2.636 6.240 1.00 92.00 354 ARG A O 1
ATOM 2933 N N . GLY A 1 355 ? 17.978 -3.930 5.580 1.00 89.31 355 GLY A N 1
ATOM 2934 C CA . GLY A 1 355 ? 16.940 -2.925 5.825 1.00 89.31 355 GLY A CA 1
ATOM 2935 C C . GLY A 1 355 ? 16.804 -2.550 7.304 1.00 89.31 355 GLY A C 1
ATOM 2936 O O . GLY A 1 355 ? 16.663 -1.374 7.656 1.00 89.31 355 GLY A O 1
ATOM 2937 N N . MET A 1 356 ? 16.926 -3.532 8.201 1.00 88.00 356 MET A N 1
ATOM 2938 C CA . MET A 1 356 ? 16.928 -3.298 9.647 1.00 88.00 356 MET A CA 1
ATOM 2939 C C . MET A 1 356 ? 18.151 -2.474 10.076 1.00 88.00 356 MET A C 1
ATOM 2941 O O . MET A 1 356 ? 18.014 -1.532 10.860 1.00 88.00 356 MET A O 1
ATOM 2945 N N . ALA A 1 357 ? 19.334 -2.752 9.515 1.00 85.75 357 ALA A N 1
ATOM 2946 C CA . ALA A 1 357 ? 20.540 -1.964 9.769 1.00 85.75 357 ALA A CA 1
ATOM 2947 C C . ALA A 1 357 ? 20.419 -0.516 9.256 1.00 85.75 357 ALA A C 1
ATOM 2949 O O . ALA A 1 357 ? 20.838 0.419 9.944 1.00 85.75 357 ALA A O 1
ATOM 2950 N N . GLN A 1 358 ? 19.819 -0.311 8.078 1.00 77.38 358 GLN A N 1
ATOM 2951 C CA . GLN A 1 358 ? 19.525 1.024 7.544 1.00 77.38 358 GLN A CA 1
ATOM 2952 C C . GLN A 1 358 ? 18.579 1.800 8.473 1.00 77.38 358 GLN A C 1
ATOM 2954 O O . GLN A 1 358 ? 18.832 2.965 8.780 1.00 77.38 358 GLN A O 1
ATOM 2959 N N . SER A 1 359 ? 17.536 1.141 8.981 1.00 72.00 359 SER A N 1
ATOM 2960 C CA . SER A 1 359 ? 16.559 1.742 9.899 1.00 72.00 359 SER A CA 1
ATOM 2961 C C . SER A 1 359 ? 17.177 2.120 11.253 1.00 72.00 359 SER A C 1
ATOM 2963 O O . SER A 1 359 ? 16.910 3.201 11.778 1.00 72.00 359 SER A O 1
ATOM 2965 N N . ALA A 1 360 ? 18.062 1.282 11.801 1.00 68.19 360 ALA A N 1
ATOM 2966 C CA . ALA A 1 360 ? 18.736 1.540 13.077 1.00 68.19 360 ALA A CA 1
ATOM 2967 C C . ALA A 1 360 ? 19.721 2.724 13.016 1.00 68.19 360 ALA A C 1
ATOM 2969 O O . ALA A 1 360 ? 19.820 3.511 13.959 1.00 68.19 360 ALA A O 1
ATOM 2970 N N . ARG A 1 361 ? 20.433 2.902 11.895 1.00 60.34 361 ARG A N 1
ATOM 2971 C CA . ARG A 1 361 ? 21.320 4.065 11.700 1.00 60.34 361 ARG A CA 1
ATOM 2972 C C . ARG A 1 361 ? 20.542 5.386 11.735 1.00 60.34 361 ARG A C 1
ATOM 2974 O O . ARG A 1 361 ? 21.041 6.365 12.286 1.00 60.34 361 ARG A O 1
ATOM 2981 N N . LYS A 1 362 ? 19.301 5.394 11.232 1.00 56.94 362 LYS A N 1
ATOM 2982 C CA . LYS A 1 362 ? 18.416 6.570 11.256 1.00 56.94 362 LYS A CA 1
ATOM 2983 C C . LYS A 1 362 ? 17.984 6.956 12.666 1.00 56.94 362 LYS A C 1
ATOM 2985 O O . LYS A 1 362 ? 18.050 8.133 13.001 1.00 56.94 362 LYS A O 1
ATOM 2990 N N . SER A 1 363 ? 17.607 5.987 13.510 1.00 55.16 363 SER A N 1
ATOM 2991 C CA . SER A 1 363 ? 17.204 6.294 14.891 1.00 55.16 363 SER A CA 1
ATOM 2992 C C . SER A 1 363 ? 18.340 6.922 15.700 1.00 55.16 363 SER A C 1
ATOM 2994 O O . SER A 1 363 ? 18.094 7.777 16.546 1.00 55.16 363 SER A O 1
ATOM 2996 N N . VAL A 1 364 ? 19.592 6.538 15.431 1.00 43.75 364 VAL A N 1
ATOM 2997 C CA . VAL A 1 364 ? 20.763 7.125 16.099 1.00 43.75 364 VAL A CA 1
ATOM 2998 C C . VAL A 1 364 ? 21.018 8.555 15.609 1.00 43.75 364 VAL A C 1
ATOM 3000 O O . VAL A 1 364 ? 21.194 9.447 16.436 1.00 43.75 364 VAL A O 1
ATOM 3003 N N . ALA A 1 365 ? 20.958 8.800 14.295 1.00 43.22 365 ALA A N 1
ATOM 3004 C CA . ALA A 1 365 ? 21.147 10.134 13.717 1.00 43.22 365 ALA A CA 1
ATOM 3005 C C . ALA A 1 365 ? 20.071 11.139 14.179 1.00 43.22 365 ALA A C 1
ATOM 3007 O O . ALA A 1 365 ? 20.409 12.228 14.637 1.00 43.22 365 ALA A O 1
ATOM 3008 N N . SER A 1 366 ? 18.792 10.739 14.191 1.00 44.41 366 SER A N 1
ATOM 3009 C CA . SER A 1 366 ? 17.689 11.596 14.659 1.00 44.41 366 SER A CA 1
ATOM 3010 C C . SER A 1 366 ? 17.745 11.904 16.159 1.00 44.41 366 SER A C 1
ATOM 3012 O O . SER A 1 366 ? 17.177 12.893 16.617 1.00 44.41 366 SER A O 1
ATOM 3014 N N . THR A 1 367 ? 18.380 11.031 16.950 1.00 37.56 367 THR A N 1
ATOM 3015 C CA . THR A 1 367 ? 18.548 11.236 18.398 1.00 37.56 367 THR A CA 1
ATOM 3016 C C . THR A 1 367 ? 19.739 12.149 18.684 1.00 37.56 367 THR A C 1
ATOM 3018 O O . THR A 1 367 ? 19.655 12.977 19.584 1.00 37.56 367 THR A O 1
ATOM 3021 N N . ALA A 1 368 ? 20.814 12.058 17.894 1.00 32.22 368 ALA A N 1
ATOM 3022 C CA . ALA A 1 368 ? 21.974 12.938 18.015 1.00 32.22 368 ALA A CA 1
ATOM 3023 C C . ALA A 1 368 ? 21.622 14.407 17.714 1.00 32.22 368 ALA A C 1
ATOM 3025 O O . ALA A 1 368 ? 21.989 15.278 18.495 1.00 32.22 368 ALA A O 1
ATOM 3026 N N . GLU A 1 369 ? 20.831 14.675 16.668 1.00 37.50 369 GLU A N 1
ATOM 3027 C CA . GLU A 1 369 ? 20.389 16.040 16.326 1.00 37.50 369 GLU A CA 1
ATOM 3028 C C . GLU A 1 369 ? 19.437 16.659 17.362 1.00 37.50 369 GLU A C 1
ATOM 3030 O O . GLU A 1 369 ? 19.453 17.871 17.573 1.00 37.50 369 GLU A O 1
ATOM 3035 N N . LYS A 1 370 ? 18.629 15.841 18.051 1.00 39.06 370 LYS A N 1
ATOM 3036 C CA . LYS A 1 370 ? 17.726 16.306 19.121 1.00 39.06 370 LYS A CA 1
ATOM 3037 C C . LYS A 1 370 ? 18.438 16.616 20.442 1.00 39.06 370 LYS A C 1
ATOM 3039 O O . LYS A 1 370 ? 17.847 17.277 21.285 1.00 39.06 370 LYS A O 1
ATOM 3044 N N . VAL A 1 371 ? 19.666 16.133 20.642 1.00 35.84 371 VAL A N 1
ATOM 3045 C CA . VAL A 1 371 ? 20.474 16.402 21.851 1.00 35.84 371 VAL A CA 1
ATOM 3046 C C . VAL A 1 371 ? 21.396 17.615 21.657 1.00 35.84 371 VAL A C 1
ATOM 3048 O O . VAL A 1 371 ? 21.878 18.185 22.631 1.00 35.84 371 VAL A O 1
ATOM 3051 N N . SER A 1 372 ? 21.620 18.038 20.412 1.00 35.31 372 SER A N 1
ATOM 3052 C CA . SER A 1 372 ? 22.477 19.174 20.053 1.00 35.31 372 SER A CA 1
ATOM 3053 C C . SER A 1 372 ? 21.743 20.504 19.814 1.00 35.31 372 SER A C 1
ATOM 3055 O O . SER A 1 372 ? 22.410 21.467 19.441 1.00 35.31 372 SER A O 1
ATOM 3057 N N . ASN A 1 373 ? 20.419 20.568 20.018 1.00 29.31 373 ASN A N 1
ATOM 3058 C CA . ASN A 1 373 ? 19.597 21.782 19.869 1.00 29.31 373 ASN A CA 1
ATOM 3059 C C . ASN A 1 373 ? 18.950 22.223 21.182 1.00 29.31 373 ASN A C 1
ATOM 3061 O O . ASN A 1 373 ? 18.341 21.357 21.852 1.00 29.31 373 ASN A O 1
#